Protein AF-A0A256YIB4-F1 (afdb_monomer)

Foldseek 3Di:
DLQFLLDPNHDWAAPVVVVCLVVFVVVLLVVLLVLLVVQDDDLLVQLSVLSVLLSVLLSLLLSLLLVLLQLLQQLPDDDRSGLQSLLQCLVVLCVPPLLVQLLVLSLQLLLLSLLCLLCFPQNVDSQPCVPRVGHSCPRDDPVRSVVSVVSSVSSSLVSLLSCCRNRVSQQPPDDSPDPSSVVVNVVSSVVSVVVSVCNRVVHHYDDSVVSSVCSCVRRVVSSVVSNVSSVVVSVD

Secondary structure (DSSP, 8-state):
-TTSTTSSS----TTHHHHHIIIIIIHHHHHHHHHHHTS--HHHHHHHHHHHHHHHHHHHHHHHHHHHHHHHHHTTSSSTT-HHHHHHHHHHHTTSTTTHHHHHHHHHHHHHHHHHHTT-TTS--SS-HHHHTTGGGTT--HHHHHHHHHHHHHHHHHHHHHHHHHTS-TTTTS-TTSHHHHHHHHHHHHHHHHHHHHHHHHSPPPPHHHHHHHHIIIIIHHHHHHHHHHHHHHH-

Mean predicted aligned error: 5.98 Å

pLDDT: mean 85.02, std 8.01, range [52.03, 93.38]

Nearest PDB structures (foldseek):
  6cfw-assembly1_M  TM=8.096E-01  e=1.188E-06  Pyrococcus furiosus COM1
  8e9i-assembly1_H  TM=8.022E-01  e=5.458E-06  Mycolicibacterium smegmatis MC2 155
  8q48-assembly1_H  TM=8.472E-01  e=1.485E-05  Bos taurus
  7z0s-assembly1_D  TM=7.650E-01  e=7.992E-06  Escherichia coli K-12
  8qby-assembly1_H  TM=7.580E-01  e=1.463E-04  Paracoccus denitrificans PD1222

Radius of gyration: 18.2 Å; Cα contacts (8 Å, |Δi|>4): 360; chains: 1; bounding box: 50×34×52 Å

Solvent-accessible surface area (backbone atoms only — not comparable to full-atom values): 11958 Å² total; per-residue (Å²): 110,51,59,43,69,82,39,92,65,62,68,82,44,67,46,43,45,59,56,49,42,54,69,52,64,51,44,50,62,51,50,53,48,52,58,30,62,75,47,79,46,80,44,20,54,54,14,42,55,48,40,49,61,48,50,69,50,38,53,59,20,40,52,34,17,62,44,24,53,30,56,56,43,37,77,81,42,83,55,44,42,22,53,54,67,25,14,76,48,36,56,62,43,67,72,38,80,84,49,33,62,30,50,51,31,14,49,51,10,39,53,51,32,48,36,47,72,58,42,35,38,36,44,40,60,35,43,31,46,94,82,35,67,37,4,40,54,62,74,51,50,72,74,57,40,53,52,50,53,50,50,51,52,49,47,42,54,49,53,52,48,47,45,31,27,48,67,64,7,34,26,64,96,39,59,63,88,39,72,71,6,49,51,48,32,52,50,49,43,51,49,54,51,48,53,52,50,50,48,34,75,72,41,68,72,48,55,71,72,58,40,54,51,48,45,43,62,49,14,32,51,34,3,52,51,11,33,53,50,31,52,53,61,72,75,106

Sequence (236 aa):
TLMFPLSPLRLVGDYDFLIFIYMVSVWIPVSLILMSLAMPGPYTSVGVSRFLLFVTLMEPAYFASLLTPMIIISSQYKPVYSIYVTSTNVWKYWLNPYTIPPLILALVASIVVLQAKAMFNPFNIPEAEQEIIAGFETEFSGPVLGIALLLHDIDVVITALSIVYILLGGPYPYPHTSIPGVIILIIKYLAVILVATIIRNTYGRFRIEQALYILLKYALIPSIIAVILALIYIAI

Structure (mmCIF, N/CA/C/O backbone):
data_AF-A0A256YIB4-F1
#
_entry.id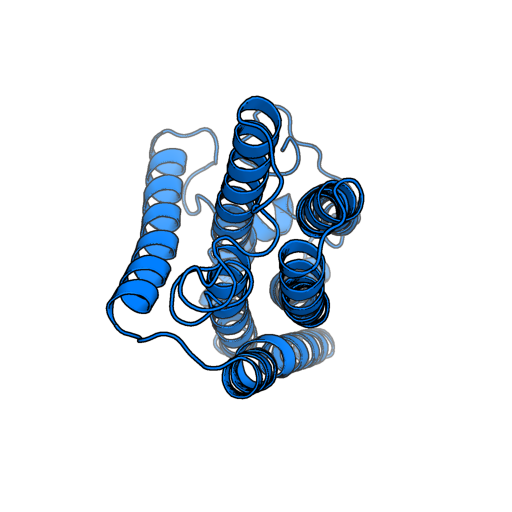   AF-A0A256YIB4-F1
#
loop_
_atom_site.group_PDB
_atom_site.id
_atom_site.type_symbol
_atom_site.label_atom_id
_atom_site.label_alt_id
_atom_site.label_comp_id
_atom_site.label_asym_id
_atom_site.label_entity_id
_atom_site.label_seq_id
_atom_site.pdbx_PDB_ins_code
_atom_site.Cartn_x
_atom_site.Cartn_y
_atom_site.Cartn_z
_atom_site.occupancy
_atom_site.B_iso_or_equiv
_atom_site.auth_seq_id
_atom_site.auth_comp_id
_atom_site.auth_asym_id
_atom_site.auth_atom_id
_atom_site.pdbx_PDB_model_num
ATOM 1 N N . THR A 1 1 ? -8.343 9.307 -9.014 1.00 52.03 1 THR A N 1
ATOM 2 C CA . THR A 1 1 ? -7.338 10.388 -9.128 1.00 52.03 1 THR A CA 1
ATOM 3 C C . THR A 1 1 ? -6.925 10.540 -10.582 1.00 52.03 1 THR A C 1
ATOM 5 O O . THR A 1 1 ? -6.632 9.539 -11.224 1.00 52.03 1 THR A O 1
ATOM 8 N N . LEU A 1 2 ? -6.900 11.769 -11.113 1.00 54.31 2 LEU A N 1
ATOM 9 C CA . LEU A 1 2 ? -6.450 12.099 -12.486 1.00 54.31 2 LEU A CA 1
ATOM 10 C C . LEU A 1 2 ? -5.005 11.641 -12.799 1.00 54.31 2 LEU A C 1
ATOM 12 O O . LEU A 1 2 ? -4.576 11.672 -13.950 1.00 54.31 2 LEU A O 1
ATOM 16 N N . MET A 1 3 ? -4.266 11.227 -11.765 1.00 58.84 3 MET A N 1
ATOM 17 C CA . MET A 1 3 ? -2.876 10.768 -11.818 1.00 58.84 3 MET A CA 1
ATOM 18 C C . MET A 1 3 ? -2.737 9.259 -12.058 1.00 58.84 3 MET A C 1
ATOM 20 O O . MET A 1 3 ? -1.673 8.806 -12.473 1.00 58.84 3 MET A O 1
ATOM 24 N N . PHE A 1 4 ? -3.793 8.464 -11.826 1.00 62.62 4 PHE A N 1
ATOM 25 C CA . PHE A 1 4 ? -3.784 7.072 -12.271 1.00 62.62 4 PHE A CA 1
ATOM 26 C C . PHE A 1 4 ? -4.150 6.994 -13.750 1.00 62.62 4 PHE A C 1
ATOM 28 O O . PHE A 1 4 ? -5.062 7.690 -14.209 1.00 62.62 4 PHE A O 1
ATOM 35 N N . PRO A 1 5 ? -3.522 6.081 -14.504 1.00 57.25 5 PRO A N 1
ATOM 36 C CA . PRO A 1 5 ? -3.692 6.007 -15.949 1.00 57.25 5 PRO A CA 1
ATOM 37 C C . PRO A 1 5 ? -5.048 5.400 -16.379 1.00 57.25 5 PRO A C 1
ATOM 39 O O . PRO A 1 5 ? -5.218 5.053 -17.547 1.00 57.25 5 PRO A O 1
ATOM 42 N N . LEU A 1 6 ? -6.015 5.273 -15.457 1.00 58.81 6 LEU A N 1
ATOM 43 C CA . LEU A 1 6 ? -7.420 4.948 -15.739 1.00 58.81 6 LEU A CA 1
ATOM 44 C C . LEU A 1 6 ? -8.174 6.136 -16.356 1.00 58.81 6 LEU A C 1
ATOM 46 O O . LEU A 1 6 ? -9.100 5.942 -17.138 1.00 58.81 6 LEU A O 1
ATOM 50 N N . SER A 1 7 ? -7.794 7.365 -15.992 1.00 62.50 7 SER A N 1
ATOM 51 C CA . SER A 1 7 ? -8.485 8.568 -16.458 1.00 62.50 7 SER A CA 1
ATOM 52 C C . SER A 1 7 ? -8.200 8.827 -17.948 1.00 62.50 7 SER A C 1
ATOM 54 O O . SER A 1 7 ? -7.051 8.677 -18.381 1.00 62.50 7 SER A O 1
ATOM 56 N N . PRO A 1 8 ? -9.201 9.238 -18.751 1.00 61.47 8 PRO A N 1
ATOM 57 C CA . PRO A 1 8 ? -8.978 9.717 -20.116 1.00 61.47 8 PRO A CA 1
ATOM 58 C C . PRO A 1 8 ? -8.225 11.059 -20.139 1.00 61.47 8 PRO A C 1
ATOM 60 O O . PRO A 1 8 ? -7.436 11.303 -21.047 1.00 61.47 8 PRO A O 1
ATOM 63 N N . LEU A 1 9 ? -8.411 11.897 -19.112 1.00 61.56 9 LEU A N 1
ATOM 64 C CA . LEU A 1 9 ? -7.642 13.120 -18.872 1.00 61.56 9 LEU A CA 1
ATOM 65 C C . LEU A 1 9 ? -6.515 12.786 -17.894 1.00 61.56 9 LEU A C 1
ATOM 67 O O . LEU A 1 9 ? -6.756 12.643 -16.693 1.00 61.56 9 LEU A O 1
ATOM 71 N N . ARG A 1 10 ? -5.309 12.578 -18.425 1.00 68.12 10 ARG A N 1
ATOM 72 C CA . ARG A 1 10 ? -4.133 12.150 -17.656 1.00 68.12 10 ARG A CA 1
ATOM 73 C C . ARG A 1 10 ? -3.233 13.343 -17.400 1.00 68.12 10 ARG A C 1
ATOM 75 O O . ARG A 1 10 ? -2.831 14.016 -18.345 1.00 68.12 10 ARG A O 1
ATOM 82 N N . LEU A 1 11 ? -2.902 13.573 -16.136 1.00 68.75 11 LEU A N 1
ATOM 83 C CA . LEU A 1 11 ? -1.833 14.495 -15.772 1.00 68.75 11 LEU A CA 1
ATOM 84 C C . LEU A 1 11 ? -0.516 13.720 -15.812 1.00 68.75 11 LEU A C 1
ATOM 86 O O . LEU A 1 11 ? -0.394 12.687 -15.156 1.00 68.75 11 LEU A O 1
ATOM 90 N N . VAL A 1 12 ? 0.411 14.189 -16.646 1.00 75.44 12 VAL A N 1
ATOM 91 C CA . VAL A 1 12 ? 1.755 13.629 -16.796 1.00 75.44 12 VAL A CA 1
ATOM 92 C C . VAL A 1 12 ? 2.740 14.786 -16.692 1.00 75.44 12 VAL A C 1
ATOM 94 O O . VAL A 1 12 ? 2.771 15.659 -17.558 1.00 75.44 12 VAL A O 1
ATOM 97 N N . GLY A 1 13 ? 3.516 14.791 -15.622 1.00 79.56 13 GLY A N 1
ATOM 98 C CA . GLY A 1 13 ? 4.526 15.780 -15.293 1.00 79.56 13 GLY A CA 1
ATOM 99 C C . GLY A 1 13 ? 5.729 15.141 -14.602 1.00 79.56 13 GLY A C 1
ATOM 100 O O . GLY A 1 13 ? 5.733 13.960 -14.235 1.00 79.56 13 GLY A O 1
ATOM 101 N N . ASP A 1 14 ? 6.790 15.929 -14.458 1.00 81.62 14 ASP A N 1
ATOM 102 C CA . ASP A 1 14 ? 7.929 15.544 -13.632 1.00 81.62 14 ASP A CA 1
ATOM 103 C C . ASP A 1 14 ? 7.511 15.560 -12.153 1.00 81.62 14 ASP A C 1
ATOM 105 O O . ASP A 1 14 ? 6.844 16.488 -11.694 1.00 81.62 14 ASP A O 1
ATOM 109 N N . TYR A 1 15 ? 7.921 14.538 -11.398 1.00 84.44 15 TYR A N 1
ATOM 110 C CA . TYR A 1 15 ? 7.647 14.389 -9.961 1.00 84.44 15 TYR A CA 1
ATOM 111 C C . TYR A 1 15 ? 6.163 14.261 -9.561 1.00 84.44 15 TYR A C 1
ATOM 113 O O . TYR A 1 15 ? 5.824 14.455 -8.390 1.00 84.44 15 TYR A O 1
ATOM 121 N N . ASP A 1 16 ? 5.285 13.833 -10.478 1.00 84.81 16 ASP A N 1
ATOM 122 C CA . ASP A 1 16 ? 3.867 13.530 -10.198 1.00 84.81 16 ASP A CA 1
ATOM 123 C C . ASP A 1 16 ? 3.668 12.620 -8.975 1.00 84.81 16 ASP A C 1
ATOM 125 O O . ASP A 1 16 ? 2.681 12.728 -8.245 1.00 84.81 16 ASP A O 1
ATOM 129 N N . PHE A 1 17 ? 4.617 11.710 -8.748 1.00 85.25 17 PHE A N 1
ATOM 130 C CA . PHE A 1 17 ? 4.611 10.792 -7.618 1.00 85.25 17 PHE A CA 1
ATOM 131 C C . PHE A 1 17 ? 4.526 11.490 -6.261 1.00 85.25 17 PHE A C 1
ATOM 133 O O . PHE A 1 17 ? 3.768 11.055 -5.395 1.00 85.25 17 PHE A O 1
ATOM 140 N N . LEU A 1 18 ? 5.271 12.583 -6.073 1.00 84.50 18 LEU A N 1
ATOM 141 C CA . LEU A 1 18 ? 5.287 13.298 -4.797 1.00 84.50 18 LEU A CA 1
ATOM 142 C C . LEU A 1 18 ? 3.904 13.871 -4.493 1.00 84.50 18 LEU A C 1
ATOM 144 O O . LEU A 1 18 ? 3.392 13.709 -3.387 1.00 84.50 18 LEU A O 1
ATOM 148 N N . ILE A 1 19 ? 3.268 14.470 -5.501 1.00 84.56 19 ILE A N 1
ATOM 149 C CA . ILE A 1 19 ? 1.911 15.009 -5.385 1.00 84.56 19 ILE A CA 1
ATOM 150 C C . ILE A 1 19 ? 0.931 13.889 -5.024 1.00 84.56 19 ILE A C 1
ATOM 152 O O . ILE A 1 19 ? 0.106 14.068 -4.129 1.00 84.56 19 ILE A O 1
ATOM 156 N N . PHE A 1 20 ? 1.045 12.724 -5.670 1.00 83.69 20 PHE A N 1
ATOM 157 C CA . PHE A 1 20 ? 0.210 11.564 -5.363 1.00 83.69 20 PHE A CA 1
ATOM 158 C C . PHE A 1 20 ? 0.336 11.134 -3.896 1.00 83.69 20 PHE A C 1
ATOM 160 O O . PHE A 1 20 ? -0.678 10.944 -3.231 1.00 83.69 20 PHE A O 1
ATOM 167 N N . ILE A 1 21 ? 1.549 11.032 -3.356 1.00 83.38 21 ILE A N 1
ATOM 168 C CA . ILE A 1 21 ? 1.753 10.620 -1.959 1.00 83.38 21 ILE A CA 1
ATOM 169 C C . ILE A 1 21 ? 1.170 11.629 -0.979 1.00 83.38 21 ILE A C 1
ATOM 171 O O . ILE A 1 21 ? 0.462 11.231 -0.055 1.00 83.38 21 ILE A O 1
ATOM 175 N N . TYR A 1 22 ? 1.433 12.922 -1.179 1.00 83.25 22 TYR A N 1
ATOM 176 C CA . TYR A 1 22 ? 0.925 13.955 -0.277 1.00 83.25 22 TYR A CA 1
ATOM 177 C C . TYR A 1 22 ? -0.602 14.018 -0.286 1.00 83.25 22 TYR A C 1
ATOM 179 O O . TYR A 1 22 ? -1.223 14.047 0.775 1.00 83.25 22 TYR A O 1
ATOM 187 N N . MET A 1 23 ? -1.205 14.010 -1.476 1.00 80.50 23 MET A N 1
ATOM 188 C CA . MET A 1 23 ? -2.653 14.170 -1.624 1.00 80.50 23 MET A CA 1
ATOM 189 C C . MET A 1 23 ? -3.436 12.924 -1.240 1.00 80.50 23 MET A C 1
ATOM 191 O O . MET A 1 23 ? -4.586 13.032 -0.829 1.00 80.50 23 MET A O 1
ATOM 195 N N . VAL A 1 24 ? -2.845 11.745 -1.418 1.00 75.62 24 VAL A N 1
ATOM 196 C CA . VAL A 1 24 ? -3.594 10.496 -1.320 1.00 75.62 24 VAL A CA 1
ATOM 197 C C . VAL A 1 24 ? -3.168 9.658 -0.129 1.00 75.62 24 VAL A C 1
ATOM 199 O O . VAL A 1 24 ? -4.028 9.187 0.599 1.00 75.62 24 VAL A O 1
ATOM 202 N N . SER A 1 25 ? -1.865 9.489 0.092 1.00 77.81 25 SER A N 1
ATOM 203 C CA . SER A 1 25 ? -1.372 8.592 1.142 1.00 77.81 25 SER A CA 1
ATOM 204 C C . SER A 1 25 ? -1.340 9.267 2.507 1.00 77.81 25 SER A C 1
ATOM 206 O O . SER A 1 25 ? -1.788 8.685 3.482 1.00 77.81 25 SER A O 1
ATOM 208 N N . VAL A 1 26 ? -0.844 10.507 2.582 1.00 85.06 26 VAL A N 1
ATOM 209 C CA . VAL A 1 26 ? -0.628 11.197 3.866 1.00 85.06 26 VAL A CA 1
ATOM 210 C C . VAL A 1 26 ? -1.888 11.913 4.351 1.00 85.06 26 VAL A C 1
ATOM 212 O O . VAL A 1 26 ? -2.190 11.891 5.543 1.00 85.06 26 VAL A O 1
ATOM 215 N N . TRP A 1 27 ? -2.642 12.540 3.445 1.00 86.69 27 TRP A N 1
ATOM 216 C CA . TRP A 1 27 ? -3.824 13.328 3.808 1.00 86.69 27 TRP A CA 1
ATOM 217 C C . TRP A 1 27 ? -4.894 12.506 4.538 1.00 86.69 27 TRP A C 1
ATOM 219 O O . TRP A 1 27 ? -5.417 12.958 5.556 1.00 86.69 27 TRP A O 1
ATOM 229 N N . ILE A 1 28 ? -5.205 11.299 4.055 1.00 88.56 28 ILE A N 1
ATOM 230 C CA . ILE A 1 28 ? -6.289 10.475 4.606 1.00 88.56 28 ILE A CA 1
ATOM 231 C C . ILE A 1 28 ? -6.030 10.068 6.070 1.00 88.56 28 ILE A C 1
ATOM 233 O O . ILE A 1 28 ? -6.841 10.448 6.920 1.00 88.56 28 ILE A O 1
ATOM 237 N N . PRO A 1 29 ? -4.924 9.387 6.431 1.00 88.38 29 PRO A N 1
ATOM 238 C CA . PRO A 1 29 ? -4.676 8.991 7.816 1.00 88.38 29 PRO A CA 1
ATOM 239 C C . PRO A 1 29 ? -4.549 10.201 8.745 1.00 88.38 29 PRO A C 1
ATOM 241 O O . PRO A 1 29 ? -5.067 10.170 9.859 1.00 88.38 29 PRO A O 1
ATOM 244 N N . VAL A 1 30 ? -3.934 11.299 8.288 1.00 90.00 30 VAL A N 1
ATOM 245 C CA . VAL A 1 30 ? -3.852 12.538 9.077 1.00 90.00 30 VAL A CA 1
ATOM 246 C C . VAL A 1 30 ? -5.244 13.117 9.330 1.00 90.00 30 VAL A C 1
ATOM 248 O O . VAL A 1 30 ? -5.540 13.511 10.456 1.00 90.00 30 VAL A O 1
ATOM 251 N N . SER A 1 31 ? -6.122 13.131 8.323 1.00 89.69 31 SER A N 1
ATOM 252 C CA . SER A 1 31 ? -7.496 13.615 8.482 1.00 89.69 31 SER A CA 1
ATOM 253 C C . SER A 1 31 ? -8.301 12.766 9.470 1.00 89.69 31 SER A C 1
ATOM 255 O O . SER A 1 31 ? -8.984 13.327 10.326 1.00 89.69 31 SER A O 1
ATOM 257 N N . LEU A 1 32 ? -8.150 11.436 9.431 1.00 89.25 32 LEU A N 1
ATOM 258 C CA . LEU A 1 32 ? -8.785 10.519 10.381 1.00 89.25 32 LEU A CA 1
ATOM 259 C C . LEU A 1 32 ? -8.285 10.765 11.809 1.00 89.25 32 LEU A C 1
ATOM 261 O O . LEU A 1 32 ? -9.092 10.846 12.733 1.00 89.25 32 LEU A O 1
ATOM 265 N N . ILE A 1 33 ? -6.976 10.973 11.994 1.00 90.12 33 ILE A N 1
ATOM 266 C CA . ILE A 1 33 ? -6.392 11.309 13.303 1.00 90.12 33 ILE A CA 1
ATOM 267 C C . ILE A 1 33 ? -6.955 12.629 13.829 1.00 90.12 33 ILE A C 1
ATOM 269 O O . ILE A 1 33 ? -7.374 12.696 14.981 1.00 90.12 33 ILE A O 1
ATOM 273 N N . LEU A 1 34 ? -6.989 13.678 13.003 1.00 90.38 34 LEU A N 1
ATOM 274 C CA . LEU A 1 34 ? -7.497 14.989 13.412 1.00 90.38 34 LEU A CA 1
ATOM 275 C C . LEU A 1 34 ? -8.986 14.940 13.763 1.00 90.38 34 LEU A C 1
ATOM 277 O O . LEU A 1 34 ? -9.397 15.534 14.757 1.00 90.38 34 LEU A O 1
ATOM 281 N N . MET A 1 35 ? -9.780 14.203 12.985 1.00 89.12 35 MET A N 1
ATOM 282 C CA . MET A 1 35 ? -11.201 13.998 13.257 1.00 89.12 35 MET A CA 1
ATOM 283 C C . MET A 1 35 ? -11.421 13.253 14.577 1.00 89.12 35 MET A C 1
ATOM 285 O O . MET A 1 35 ? -12.276 13.644 15.366 1.00 89.12 35 MET A O 1
ATOM 289 N N . SER A 1 36 ? -10.596 12.242 14.849 1.00 88.19 36 SER A N 1
ATOM 290 C CA . SER A 1 36 ? -10.631 11.478 16.100 1.00 88.19 36 SER A CA 1
ATOM 291 C C . SER A 1 36 ? -10.202 12.321 17.304 1.00 88.19 36 SER A C 1
ATOM 293 O O . SER A 1 36 ? -10.790 12.226 18.370 1.00 88.19 36 SER A O 1
ATOM 295 N N . LEU A 1 37 ? -9.201 13.194 17.151 1.00 88.75 37 LEU A N 1
ATOM 296 C CA . LEU A 1 37 ? -8.749 14.090 18.224 1.00 88.75 37 LEU A CA 1
ATOM 297 C C . LEU A 1 37 ? -9.739 15.224 18.523 1.00 88.75 37 LEU A C 1
ATOM 299 O O . LEU A 1 37 ? -9.746 15.745 19.637 1.00 88.75 37 LEU A O 1
ATOM 303 N N . ALA A 1 38 ? -10.564 15.615 17.548 1.00 89.75 38 ALA A N 1
ATOM 304 C CA . ALA A 1 38 ? -11.599 16.631 17.734 1.00 89.75 38 ALA A CA 1
ATOM 305 C C . ALA A 1 38 ? -12.745 16.161 18.649 1.00 89.75 38 ALA A C 1
ATOM 307 O O . ALA A 1 38 ? -13.466 17.000 19.191 1.00 89.75 38 ALA A O 1
ATOM 308 N N . MET A 1 39 ? -12.898 14.846 18.835 1.00 85.88 39 MET A N 1
ATOM 309 C CA . MET A 1 39 ? -13.861 14.223 19.747 1.00 85.88 39 MET A CA 1
ATOM 310 C C . MET A 1 39 ? -13.084 13.468 20.838 1.00 85.88 39 MET A C 1
ATOM 312 O O . MET A 1 39 ? -12.730 12.303 20.655 1.00 85.88 39 MET A O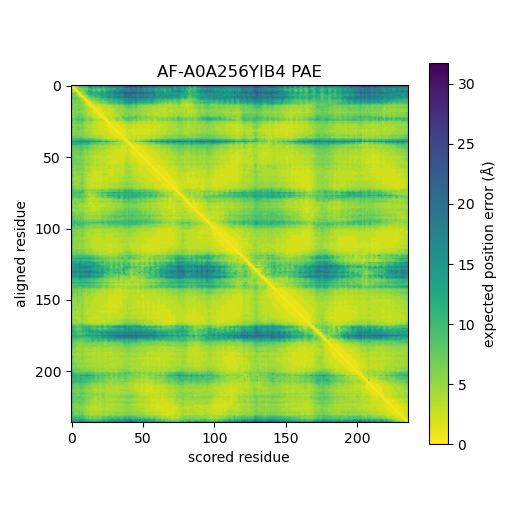 1
ATOM 316 N N . PRO A 1 40 ? -12.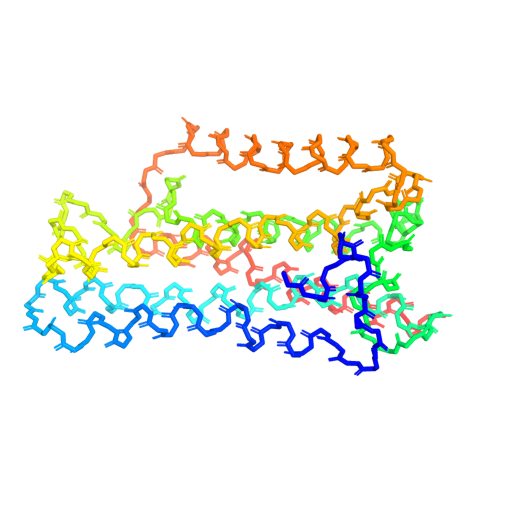678 14.168 21.915 1.00 77.12 40 PRO A N 1
ATOM 317 C CA . PRO A 1 40 ? -11.748 13.614 22.879 1.00 77.12 40 PRO A CA 1
ATOM 318 C C . PRO A 1 40 ? -12.445 12.802 23.972 1.00 77.12 40 PRO A C 1
ATOM 320 O O . PRO A 1 40 ? -13.223 13.325 24.773 1.00 77.12 40 PRO A O 1
ATOM 323 N N . GLY A 1 41 ? -11.968 11.574 24.142 1.00 86.62 41 GLY A N 1
ATOM 324 C CA . GLY A 1 41 ? -12.233 10.762 25.319 1.00 86.62 41 GLY A CA 1
ATOM 325 C C . GLY A 1 41 ? -11.194 9.662 25.526 1.00 86.62 41 GLY A C 1
ATOM 326 O O . GLY A 1 41 ? -10.226 9.521 24.763 1.00 86.62 41 GLY A O 1
ATOM 327 N N . PRO A 1 42 ? -11.318 8.911 26.631 1.00 85.69 42 PRO A N 1
ATOM 328 C CA . PRO A 1 42 ? -10.247 8.043 27.109 1.00 85.69 42 PRO A CA 1
ATOM 329 C C . PRO A 1 42 ? -9.966 6.870 26.162 1.00 85.69 42 PRO A C 1
ATOM 331 O O . PRO A 1 42 ? -8.810 6.504 25.979 1.00 85.69 42 PRO A O 1
ATOM 334 N N . TYR A 1 43 ? -10.993 6.313 25.517 1.00 85.44 43 TYR A N 1
ATOM 335 C CA . TYR A 1 43 ? -10.830 5.206 24.568 1.00 85.44 43 TYR A CA 1
ATOM 336 C C . TYR A 1 43 ? -10.324 5.698 23.207 1.00 85.44 43 TYR A C 1
ATOM 338 O O . TYR A 1 43 ? -9.351 5.148 22.684 1.00 85.44 43 TYR A O 1
ATOM 346 N N . THR A 1 44 ? -10.888 6.805 22.713 1.00 87.19 44 THR A N 1
ATOM 347 C CA . THR A 1 44 ? -10.489 7.457 21.460 1.00 87.19 44 THR A CA 1
ATOM 348 C C . THR A 1 44 ? -9.016 7.849 21.473 1.00 87.19 44 THR A C 1
ATOM 350 O O . THR A 1 44 ? -8.272 7.524 20.552 1.00 87.19 44 THR A O 1
ATOM 353 N N . SER A 1 45 ? -8.541 8.476 22.554 1.00 86.06 45 SER A N 1
ATOM 354 C CA . SER A 1 45 ? -7.135 8.889 22.677 1.00 86.06 45 SER A CA 1
ATOM 355 C C . SER A 1 45 ? -6.154 7.708 22.656 1.00 86.06 45 SER A C 1
ATOM 357 O O . SER A 1 45 ? -5.101 7.791 22.015 1.00 86.06 45 SER A O 1
ATOM 359 N N . VAL A 1 46 ? -6.507 6.576 23.276 1.00 88.62 46 VAL A N 1
ATOM 360 C CA . VAL A 1 46 ? -5.699 5.348 23.212 1.00 88.62 46 VAL A CA 1
ATOM 361 C C . VAL A 1 46 ? -5.722 4.756 21.800 1.00 88.62 46 VAL A C 1
ATOM 363 O O . VAL A 1 46 ? -4.659 4.399 21.286 1.00 88.62 46 VAL A O 1
ATOM 366 N N . GLY A 1 47 ? -6.882 4.702 21.141 1.00 87.62 47 GLY A N 1
ATOM 367 C CA . GLY A 1 47 ? -7.003 4.257 19.747 1.00 87.62 47 GLY A CA 1
ATOM 368 C C . GLY A 1 47 ? -6.154 5.097 18.788 1.00 87.62 47 GLY A C 1
ATOM 369 O O . GLY A 1 47 ? -5.353 4.553 18.027 1.00 87.62 47 GLY A O 1
ATOM 370 N N . VAL A 1 48 ? -6.223 6.425 18.908 1.00 90.00 48 VAL A N 1
ATOM 371 C CA . VAL A 1 48 ? -5.419 7.368 18.116 1.00 90.00 48 VAL A CA 1
ATOM 372 C C . VAL A 1 48 ? -3.924 7.187 18.368 1.00 90.00 48 VAL A C 1
ATOM 374 O O . VAL A 1 48 ? -3.144 7.189 17.418 1.00 90.00 48 VAL A O 1
ATOM 377 N N . SER A 1 49 ? -3.503 6.978 19.622 1.00 89.62 49 SER A N 1
ATOM 378 C CA . SER A 1 49 ? -2.088 6.734 19.937 1.00 89.62 49 SER A CA 1
ATOM 379 C C . SER A 1 49 ? -1.550 5.484 19.232 1.00 89.62 49 SER A C 1
ATOM 381 O O . SER A 1 49 ? -0.449 5.502 18.681 1.00 89.62 49 SER A O 1
ATOM 383 N N . ARG A 1 50 ? -2.357 4.414 19.170 1.00 88.75 50 ARG A N 1
ATOM 384 C CA . ARG A 1 50 ? -2.020 3.181 18.452 1.00 88.75 50 ARG A CA 1
ATOM 385 C C . ARG A 1 50 ? -1.996 3.426 16.950 1.00 88.75 50 ARG A C 1
ATOM 387 O O . ARG A 1 50 ? -1.033 3.033 16.302 1.00 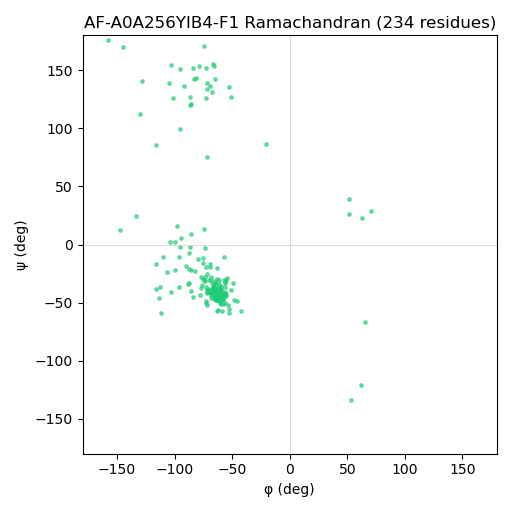88.75 50 ARG A O 1
ATOM 394 N N . PHE A 1 51 ? -3.003 4.105 16.402 1.00 89.06 51 PHE A N 1
ATOM 395 C CA . PHE A 1 51 ? -3.055 4.414 14.975 1.00 89.06 51 PHE A CA 1
ATOM 396 C C . PHE A 1 51 ? -1.848 5.248 14.520 1.00 89.06 51 PHE A C 1
ATOM 398 O O . PHE A 1 51 ? -1.213 4.912 13.525 1.00 89.06 51 PHE A O 1
ATOM 405 N N . LEU A 1 52 ? -1.449 6.262 15.295 1.00 90.25 52 LEU A N 1
ATOM 406 C CA . LEU A 1 52 ? -0.257 7.074 15.030 1.00 90.25 52 LEU A CA 1
ATOM 407 C C . LEU A 1 52 ? 1.025 6.234 14.955 1.00 90.25 52 LEU A C 1
ATOM 409 O O . LEU A 1 52 ? 1.848 6.433 14.058 1.00 90.25 52 LEU A O 1
ATOM 413 N N . LEU A 1 53 ? 1.193 5.262 15.854 1.00 90.25 53 LEU A N 1
ATOM 414 C CA . LEU A 1 53 ? 2.331 4.338 15.806 1.00 90.25 53 LEU A CA 1
ATOM 415 C C . LEU A 1 53 ? 2.362 3.509 14.511 1.00 90.25 53 LEU A C 1
ATOM 417 O O . LEU A 1 53 ? 3.440 3.233 13.991 1.00 90.25 53 LEU A O 1
ATOM 421 N N . PHE A 1 54 ? 1.202 3.148 13.957 1.00 88.94 54 PHE A N 1
ATOM 422 C CA . PHE A 1 54 ? 1.135 2.476 12.658 1.00 88.94 54 PHE A CA 1
ATOM 423 C C . PHE A 1 54 ? 1.443 3.429 11.507 1.00 88.94 54 PHE A C 1
ATOM 425 O O . PHE A 1 54 ? 2.319 3.124 10.699 1.00 88.94 54 PHE A O 1
ATOM 432 N N . VAL A 1 55 ? 0.793 4.597 11.465 1.00 90.12 55 VAL A N 1
ATOM 433 C CA . VAL A 1 55 ? 0.970 5.608 10.406 1.00 90.12 55 VAL A CA 1
ATOM 434 C C . VAL A 1 55 ? 2.442 6.007 10.261 1.00 90.12 55 VAL A C 1
ATOM 436 O O . VAL A 1 55 ? 2.971 6.034 9.150 1.00 90.12 55 VAL A O 1
ATOM 439 N N . THR A 1 56 ? 3.133 6.239 11.379 1.00 89.38 56 THR A N 1
ATOM 440 C CA . THR A 1 56 ? 4.552 6.639 11.386 1.00 89.38 56 THR A CA 1
ATOM 441 C C . THR A 1 56 ? 5.492 5.614 10.753 1.00 89.38 56 THR A C 1
ATOM 443 O O . THR A 1 56 ? 6.507 6.006 10.184 1.00 89.38 56 THR A O 1
ATOM 446 N N . LEU A 1 57 ? 5.177 4.319 10.819 1.00 90.38 57 LEU A N 1
ATOM 447 C CA . LEU A 1 57 ? 6.006 3.267 10.230 1.00 90.38 57 LEU A CA 1
ATOM 448 C C . LEU A 1 57 ? 5.530 2.856 8.832 1.00 90.38 57 LEU A C 1
ATOM 450 O O . LEU A 1 57 ? 6.349 2.561 7.960 1.00 90.38 57 LEU A O 1
ATOM 454 N N . MET A 1 58 ? 4.216 2.829 8.607 1.00 89.94 58 MET A N 1
ATOM 455 C CA . MET A 1 58 ? 3.637 2.323 7.366 1.00 89.94 58 MET A CA 1
ATOM 456 C C . MET A 1 58 ? 3.753 3.325 6.212 1.00 89.94 58 MET A C 1
ATOM 458 O O . MET A 1 58 ? 4.035 2.901 5.095 1.00 89.94 58 MET A O 1
ATOM 462 N N . GLU A 1 59 ? 3.602 4.633 6.457 1.00 89.88 59 GLU A N 1
ATOM 463 C CA . GLU A 1 59 ? 3.680 5.650 5.395 1.00 89.88 59 GLU A CA 1
ATOM 464 C C . GLU A 1 59 ? 5.090 5.749 4.784 1.00 89.88 59 GLU A C 1
ATOM 466 O O . GLU A 1 59 ? 5.210 5.689 3.556 1.00 89.88 59 GLU A O 1
ATOM 471 N N . PRO A 1 60 ? 6.188 5.803 5.572 1.00 90.62 60 PRO A N 1
ATOM 472 C CA . PRO A 1 60 ? 7.534 5.791 4.999 1.00 90.62 60 PRO A CA 1
ATOM 473 C C . PRO A 1 60 ? 7.862 4.479 4.280 1.00 90.62 60 PRO A C 1
ATOM 475 O O . PRO A 1 60 ? 8.498 4.502 3.225 1.00 90.62 60 PRO A O 1
ATOM 478 N N . ALA A 1 61 ? 7.417 3.337 4.817 1.00 92.62 61 ALA A N 1
ATOM 479 C CA . ALA A 1 61 ? 7.630 2.036 4.183 1.00 92.62 61 ALA A CA 1
ATOM 480 C C . ALA A 1 61 ? 6.899 1.939 2.834 1.00 92.62 61 ALA A C 1
ATOM 482 O O . ALA A 1 61 ? 7.460 1.473 1.840 1.00 92.62 61 ALA A O 1
ATOM 483 N N . TYR A 1 62 ? 5.662 2.436 2.780 1.00 91.56 62 TYR A N 1
ATOM 484 C CA . TYR A 1 62 ? 4.880 2.528 1.555 1.00 91.56 62 TYR A CA 1
ATOM 485 C C . TYR A 1 62 ? 5.569 3.411 0.515 1.00 91.56 62 TYR A C 1
ATOM 487 O O . TYR A 1 62 ? 5.793 2.974 -0.616 1.00 91.56 62 TYR A O 1
ATOM 495 N N . PHE A 1 63 ? 5.978 4.615 0.923 1.00 91.62 63 PHE A N 1
ATOM 496 C CA . PHE A 1 63 ? 6.704 5.560 0.082 1.00 91.62 63 PHE A CA 1
ATOM 497 C C . PHE A 1 63 ? 7.957 4.922 -0.528 1.00 91.62 63 PHE A C 1
ATOM 499 O O . PHE A 1 63 ? 8.112 4.918 -1.748 1.00 91.62 63 PHE A O 1
ATOM 506 N N . ALA A 1 64 ? 8.813 4.317 0.299 1.00 91.81 64 ALA A N 1
ATOM 507 C CA . ALA A 1 64 ? 10.039 3.666 -0.155 1.00 91.81 64 ALA A CA 1
ATOM 508 C C . ALA A 1 64 ? 9.761 2.502 -1.128 1.00 91.81 64 ALA A C 1
ATOM 510 O O . ALA A 1 64 ? 10.437 2.359 -2.151 1.00 91.81 64 ALA A O 1
ATOM 511 N N . SER A 1 65 ? 8.726 1.698 -0.855 1.00 92.75 65 SER A N 1
ATOM 512 C CA . SER A 1 65 ? 8.356 0.567 -1.715 1.00 92.75 65 SER A CA 1
ATOM 513 C C . SER A 1 65 ? 7.916 1.009 -3.115 1.00 92.75 65 SER A C 1
ATOM 515 O O . SER A 1 65 ? 8.380 0.453 -4.109 1.00 92.75 65 SER A O 1
ATOM 517 N N . LEU A 1 66 ? 7.094 2.057 -3.219 1.00 91.44 66 LEU A N 1
ATOM 518 C CA . LEU A 1 66 ? 6.647 2.585 -4.509 1.00 91.44 66 LEU A CA 1
ATOM 519 C C . LEU A 1 66 ? 7.750 3.351 -5.243 1.00 91.44 66 LEU A C 1
ATOM 521 O O . LEU A 1 66 ? 7.766 3.379 -6.470 1.00 91.44 66 LEU A O 1
ATOM 525 N N . LEU A 1 67 ? 8.697 3.934 -4.511 1.00 91.62 67 LEU A N 1
ATOM 526 C CA . LEU A 1 67 ? 9.808 4.687 -5.081 1.00 91.62 67 LEU A CA 1
ATOM 527 C C . LEU A 1 67 ? 10.813 3.775 -5.812 1.00 91.62 67 LEU A C 1
ATOM 529 O O . LEU A 1 67 ? 11.398 4.182 -6.815 1.00 91.62 67 LEU A O 1
ATOM 533 N N . THR A 1 68 ? 10.964 2.522 -5.375 1.00 91.44 68 THR A N 1
ATOM 534 C CA . THR A 1 68 ? 11.885 1.532 -5.969 1.00 91.44 68 THR A CA 1
ATOM 535 C C . THR A 1 68 ? 11.701 1.345 -7.489 1.00 91.44 68 THR A C 1
ATOM 537 O O . THR A 1 68 ? 12.656 1.586 -8.231 1.00 91.44 68 THR A O 1
ATOM 540 N N . PRO A 1 69 ? 10.518 0.956 -8.012 1.00 89.88 69 PRO A N 1
ATOM 541 C CA . PRO A 1 69 ? 10.318 0.827 -9.461 1.00 89.88 69 PRO A CA 1
ATOM 542 C C . PRO A 1 69 ? 10.471 2.159 -10.209 1.00 89.88 69 PRO A C 1
ATOM 544 O O . PRO A 1 69 ? 10.886 2.171 -11.368 1.00 89.88 69 PRO A O 1
ATOM 547 N N . MET A 1 70 ? 10.166 3.283 -9.556 1.00 89.25 70 MET A N 1
ATOM 548 C CA . MET A 1 70 ? 10.247 4.608 -10.173 1.00 89.25 70 MET A CA 1
ATOM 549 C C . MET A 1 70 ? 11.686 5.054 -10.386 1.00 89.25 70 MET A C 1
ATOM 551 O O . MET A 1 70 ? 11.993 5.585 -11.450 1.00 89.25 70 MET A O 1
ATOM 555 N N . ILE A 1 71 ? 12.568 4.789 -9.417 1.00 91.00 71 ILE A N 1
ATOM 556 C CA . ILE A 1 71 ? 14.014 4.990 -9.553 1.00 91.00 71 ILE A CA 1
ATOM 557 C C . ILE A 1 71 ? 14.510 4.274 -10.813 1.00 91.00 71 ILE A C 1
ATOM 559 O O . ILE A 1 71 ? 15.054 4.919 -11.709 1.00 91.00 71 ILE A O 1
ATOM 563 N N . ILE A 1 72 ? 14.246 2.966 -10.921 1.00 89.50 72 ILE A N 1
ATOM 564 C CA . ILE A 1 72 ? 14.750 2.117 -12.014 1.00 89.50 72 ILE A CA 1
ATOM 565 C C . ILE A 1 72 ? 14.329 2.671 -13.383 1.00 89.50 72 ILE A C 1
ATOM 567 O O . ILE A 1 72 ? 15.133 2.747 -14.311 1.00 89.50 72 ILE A O 1
ATOM 571 N N . ILE A 1 73 ? 13.071 3.094 -13.505 1.00 89.31 73 ILE A N 1
ATOM 572 C CA . ILE A 1 73 ? 12.500 3.573 -14.770 1.00 89.31 73 ILE A CA 1
ATOM 573 C C . ILE A 1 73 ? 12.963 4.983 -15.107 1.00 89.31 73 ILE A C 1
ATOM 575 O O . ILE A 1 73 ? 13.197 5.285 -16.279 1.00 89.31 73 ILE A O 1
ATOM 579 N N . SER A 1 74 ? 13.142 5.827 -14.093 1.00 86.56 74 SER A N 1
ATOM 580 C CA . SER A 1 74 ? 13.571 7.212 -14.268 1.00 86.56 74 SER A CA 1
ATOM 581 C C . SER A 1 74 ? 14.965 7.342 -14.886 1.00 86.56 74 SER A C 1
ATOM 583 O O . SER A 1 74 ? 15.280 8.403 -15.419 1.00 86.56 74 SER A O 1
ATOM 585 N N . SER A 1 75 ? 15.795 6.296 -14.829 1.00 84.12 75 SER A N 1
ATOM 586 C CA . SER A 1 75 ? 17.095 6.276 -15.511 1.00 84.12 75 SER A CA 1
ATOM 587 C C . SER A 1 75 ? 16.948 6.281 -17.041 1.00 84.12 75 SER A C 1
ATOM 589 O O . SER A 1 75 ? 17.709 6.942 -17.744 1.00 84.12 75 SER A O 1
ATOM 591 N N . GLN A 1 76 ? 15.937 5.585 -17.573 1.00 82.81 76 GLN A N 1
ATOM 592 C CA . GLN A 1 76 ? 15.798 5.358 -19.017 1.00 82.81 76 GLN A CA 1
ATOM 593 C C . GLN A 1 76 ? 14.688 6.180 -19.677 1.00 82.81 76 GLN A C 1
ATOM 595 O O . GLN A 1 76 ? 14.745 6.427 -20.882 1.00 82.81 76 GLN A O 1
ATOM 600 N N . TYR A 1 77 ? 13.678 6.608 -18.917 1.00 84.38 77 TYR A N 1
ATOM 601 C CA . TYR A 1 77 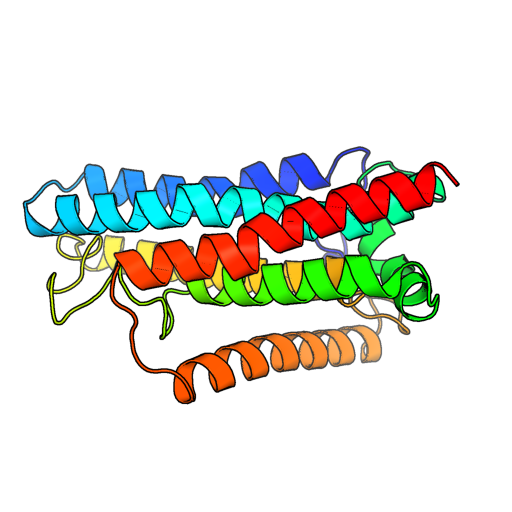? 12.498 7.277 -19.457 1.00 84.38 77 TYR A CA 1
ATOM 602 C C . TYR A 1 77 ? 12.217 8.595 -18.729 1.00 84.38 77 TYR A C 1
ATOM 604 O O . TYR A 1 77 ? 12.323 8.685 -17.509 1.00 84.38 77 TYR A O 1
ATOM 612 N N . LYS A 1 78 ? 11.807 9.610 -19.496 1.00 81.62 78 LYS A N 1
ATOM 613 C CA . LYS A 1 78 ? 11.251 10.877 -18.997 1.00 81.62 78 LYS A CA 1
ATOM 614 C C . LYS A 1 78 ? 9.725 10.873 -19.182 1.00 81.62 78 LYS A C 1
ATOM 616 O O . LYS A 1 78 ? 9.262 10.218 -20.121 1.00 81.62 78 LYS A O 1
ATOM 621 N N . PRO A 1 79 ? 8.938 11.626 -18.394 1.00 81.56 79 PRO A N 1
ATOM 622 C CA . PRO A 1 79 ? 9.300 12.452 -17.230 1.00 81.56 79 PRO A CA 1
ATOM 623 C C . PRO A 1 79 ? 9.814 11.678 -16.007 1.00 81.56 79 PRO A C 1
ATOM 625 O O . PRO A 1 79 ? 9.482 10.510 -15.798 1.00 81.56 79 PRO A O 1
ATOM 628 N N . VAL A 1 80 ? 10.635 12.359 -15.206 1.00 84.50 80 VAL A N 1
ATOM 629 C CA . VAL A 1 80 ? 11.327 11.810 -14.028 1.00 84.50 80 VAL A CA 1
ATOM 630 C C . VAL A 1 80 ? 10.306 11.572 -12.911 1.00 84.50 80 VAL A C 1
ATOM 632 O O . VAL A 1 80 ? 9.470 12.430 -12.634 1.00 84.50 80 VAL A O 1
ATOM 635 N N . TYR A 1 81 ? 10.352 10.402 -12.264 1.00 82.88 81 TYR A N 1
ATOM 636 C CA . TYR A 1 81 ? 9.426 10.010 -11.186 1.00 82.88 81 TYR A CA 1
ATOM 637 C C . TYR A 1 81 ? 7.929 10.159 -11.529 1.00 82.88 81 TYR A C 1
ATOM 639 O O . TYR A 1 81 ? 7.118 10.543 -10.683 1.00 82.88 81 TYR A O 1
ATOM 647 N N . SER A 1 82 ? 7.533 9.830 -12.762 1.00 85.56 82 SER A N 1
ATOM 648 C CA . SER A 1 82 ? 6.117 9.822 -13.151 1.00 85.56 82 SER A CA 1
ATOM 649 C C . SER A 1 82 ? 5.464 8.449 -12.964 1.00 85.56 82 SER A C 1
ATOM 651 O O . SER A 1 82 ? 6.008 7.408 -13.353 1.00 85.56 82 SER A O 1
ATOM 653 N N . ILE A 1 83 ? 4.247 8.447 -12.409 1.00 85.00 83 ILE A N 1
ATOM 654 C CA . ILE A 1 83 ? 3.426 7.241 -12.193 1.00 85.00 83 ILE A CA 1
ATOM 655 C C . ILE A 1 83 ? 3.027 6.611 -13.529 1.00 85.00 83 ILE A C 1
ATOM 657 O O . ILE A 1 83 ? 3.027 5.387 -13.664 1.00 85.00 83 ILE A O 1
ATOM 661 N N . TYR A 1 84 ? 2.720 7.439 -14.531 1.00 84.19 84 TYR A N 1
ATOM 662 C CA . TYR A 1 84 ? 2.270 6.970 -15.838 1.00 84.19 84 TYR A CA 1
ATOM 663 C C . TYR A 1 84 ? 3.344 6.122 -16.525 1.00 84.19 84 TYR A C 1
ATOM 665 O O . TYR A 1 84 ? 3.115 4.950 -16.827 1.00 84.19 84 TYR A O 1
ATOM 673 N N . VAL A 1 85 ? 4.534 6.705 -16.696 1.00 84.38 85 VAL A N 1
ATOM 674 C CA . VAL A 1 85 ? 5.684 6.073 -17.363 1.00 84.38 85 VAL A CA 1
ATOM 675 C C . VAL A 1 85 ? 6.110 4.802 -16.639 1.00 84.38 85 VAL A C 1
ATOM 677 O O . VAL A 1 85 ? 6.445 3.800 -17.280 1.00 84.38 85 VAL A O 1
ATOM 680 N N . THR A 1 86 ? 6.049 4.841 -15.307 1.00 87.12 86 THR A N 1
ATOM 681 C CA . THR A 1 86 ? 6.280 3.682 -14.450 1.00 87.12 86 THR A CA 1
ATOM 682 C C . THR A 1 86 ? 5.283 2.581 -14.803 1.00 87.12 86 THR A C 1
ATOM 684 O O . THR A 1 86 ? 5.677 1.519 -15.282 1.00 87.12 86 THR A O 1
ATOM 687 N N . SER A 1 87 ? 3.981 2.857 -14.729 1.00 85.12 87 SER A N 1
ATOM 688 C CA . SER A 1 87 ? 2.952 1.837 -14.949 1.00 85.12 87 SER A CA 1
ATOM 689 C C . SER A 1 87 ? 3.029 1.118 -16.298 1.00 85.12 87 SER A C 1
ATOM 691 O O . SER A 1 87 ? 2.744 -0.075 -16.372 1.00 85.12 87 SER A O 1
ATOM 693 N N . THR A 1 88 ? 3.469 1.799 -17.358 1.00 83.62 88 THR A N 1
ATOM 694 C CA . THR A 1 88 ? 3.561 1.211 -18.699 1.00 83.62 88 THR A CA 1
ATOM 695 C C . THR A 1 88 ? 4.826 0.387 -18.929 1.00 83.62 88 THR A C 1
ATOM 697 O O . THR A 1 88 ? 4.846 -0.448 -19.832 1.00 83.62 88 THR A O 1
ATOM 700 N N . ASN A 1 89 ? 5.896 0.622 -18.160 1.00 85.75 89 ASN A N 1
ATOM 701 C CA . ASN A 1 89 ? 7.219 0.040 -18.418 1.00 85.75 89 ASN A CA 1
ATOM 702 C C . ASN A 1 89 ? 7.722 -0.911 -17.324 1.00 85.75 89 ASN A C 1
ATOM 704 O O . ASN A 1 89 ? 8.611 -1.708 -17.617 1.00 85.75 89 ASN A O 1
ATOM 708 N N . VAL A 1 90 ? 7.146 -0.892 -16.113 1.00 86.81 90 VAL A N 1
ATOM 709 C CA . VAL A 1 90 ? 7.552 -1.768 -14.989 1.00 86.81 90 VAL A CA 1
ATOM 710 C C . VAL A 1 90 ? 7.607 -3.240 -15.386 1.00 86.81 90 VAL A C 1
ATOM 712 O O . VAL A 1 90 ? 8.531 -3.947 -14.996 1.00 86.81 90 VAL A O 1
ATOM 715 N N . TRP A 1 91 ? 6.660 -3.705 -16.204 1.00 84.06 91 TRP A N 1
ATOM 716 C CA . TRP A 1 91 ? 6.591 -5.104 -16.635 1.00 84.06 91 TRP A CA 1
ATOM 717 C C . TRP A 1 91 ? 7.886 -5.603 -17.308 1.00 84.06 91 TRP A C 1
ATOM 719 O O . TRP A 1 91 ? 8.226 -6.771 -17.161 1.00 84.06 91 TRP A O 1
ATOM 729 N N . LYS A 1 92 ? 8.644 -4.734 -17.998 1.00 85.00 92 LYS A N 1
ATOM 730 C CA . LYS A 1 92 ? 9.920 -5.106 -18.638 1.00 85.00 92 LYS A CA 1
ATOM 731 C C . LYS A 1 92 ? 10.974 -5.489 -17.600 1.00 85.00 92 LYS A C 1
ATOM 733 O O . LYS A 1 92 ? 11.747 -6.416 -17.810 1.00 85.00 92 LYS A O 1
ATOM 738 N N . TYR A 1 93 ? 10.977 -4.806 -16.459 1.00 85.12 93 TYR A N 1
ATOM 739 C CA . TYR A 1 93 ? 11.941 -5.030 -15.380 1.00 85.12 93 TYR A CA 1
ATOM 740 C C . TYR A 1 93 ? 11.595 -6.245 -14.511 1.00 85.12 93 TYR A C 1
ATOM 742 O O . TYR A 1 93 ? 12.456 -6.732 -13.782 1.00 85.12 93 TYR A O 1
ATOM 750 N N . TRP A 1 94 ? 10.387 -6.800 -14.642 1.00 84.81 94 TRP A N 1
ATOM 751 C CA . TRP A 1 94 ? 10.069 -8.127 -14.107 1.00 84.81 94 TRP A CA 1
ATOM 752 C C . TRP A 1 94 ? 10.715 -9.269 -14.898 1.00 84.81 94 TRP A C 1
ATOM 754 O O . TRP A 1 94 ? 10.829 -10.370 -14.372 1.00 84.81 94 TRP A O 1
ATOM 764 N N . LEU A 1 95 ? 11.137 -9.032 -16.146 1.00 84.75 95 LEU A N 1
ATOM 765 C CA . LEU A 1 95 ? 11.798 -10.046 -16.978 1.00 84.75 95 LEU A CA 1
ATOM 766 C C . LEU A 1 95 ? 13.316 -10.089 -16.756 1.00 84.75 95 LEU A C 1
ATOM 768 O O . LEU A 1 95 ? 13.954 -11.099 -17.044 1.00 84.75 95 LEU A O 1
ATOM 772 N N . ASN A 1 96 ? 13.897 -9.006 -16.238 1.00 85.94 96 ASN A N 1
ATOM 773 C CA . ASN A 1 96 ? 15.336 -8.869 -16.047 1.00 85.94 96 ASN A CA 1
ATOM 774 C C . ASN A 1 96 ? 15.774 -9.460 -14.690 1.00 85.94 96 ASN A C 1
ATOM 776 O O . ASN A 1 96 ? 15.378 -8.930 -13.650 1.00 85.94 96 ASN A O 1
ATOM 780 N N . PRO A 1 97 ? 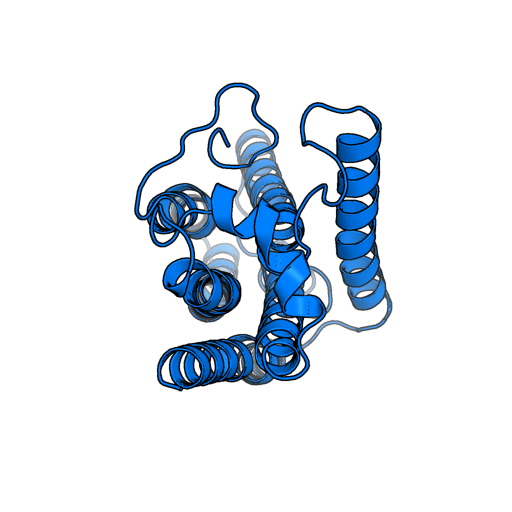16.661 -10.477 -14.656 1.00 83.31 97 PRO A N 1
ATOM 781 C CA . PRO A 1 97 ? 17.074 -11.141 -13.413 1.00 83.31 97 PRO A CA 1
ATOM 782 C C . PRO A 1 97 ? 17.653 -10.211 -12.341 1.00 83.31 97 PRO A C 1
ATOM 784 O O . PRO A 1 97 ? 17.464 -10.454 -11.154 1.00 83.31 97 PRO A O 1
ATOM 787 N N . TYR A 1 98 ? 18.326 -9.130 -12.743 1.00 83.88 98 TYR A N 1
ATOM 788 C CA . TYR A 1 98 ? 18.964 -8.185 -11.821 1.00 83.88 98 TYR A CA 1
ATOM 789 C C . TYR A 1 98 ? 17.984 -7.215 -11.147 1.00 83.88 98 TYR A C 1
ATOM 791 O O . TYR A 1 98 ? 18.235 -6.777 -10.028 1.00 83.88 98 TYR A O 1
ATOM 799 N N . THR A 1 99 ? 16.857 -6.893 -11.789 1.00 85.06 99 THR A N 1
ATOM 800 C CA . THR A 1 99 ? 15.855 -5.953 -11.250 1.00 85.06 99 THR A CA 1
ATOM 801 C C . THR A 1 99 ? 14.700 -6.646 -10.531 1.00 85.06 99 THR A C 1
ATOM 803 O O . THR A 1 99 ? 13.941 -5.990 -9.822 1.00 85.06 99 THR A O 1
ATOM 806 N N . ILE A 1 100 ? 14.586 -7.971 -10.648 1.00 88.31 100 ILE A N 1
ATOM 807 C CA . ILE A 1 100 ? 13.590 -8.772 -9.926 1.00 88.31 100 ILE A CA 1
ATOM 808 C C . ILE A 1 100 ? 13.760 -8.690 -8.393 1.00 88.31 100 ILE A C 1
ATOM 810 O O . ILE A 1 100 ? 12.759 -8.441 -7.719 1.00 88.31 100 ILE A O 1
ATOM 814 N N . PRO A 1 101 ? 14.965 -8.846 -7.799 1.00 89.25 101 PRO A N 1
ATOM 815 C CA . PRO A 1 101 ? 15.129 -8.814 -6.344 1.00 89.25 101 PRO A CA 1
ATOM 816 C C . PRO A 1 101 ? 14.610 -7.537 -5.657 1.00 89.25 101 PRO A C 1
ATOM 818 O O . PRO A 1 101 ? 13.815 -7.675 -4.721 1.00 89.25 101 PRO A O 1
ATOM 821 N N . PRO A 1 102 ? 14.969 -6.304 -6.089 1.00 90.69 102 PRO A N 1
ATOM 822 C CA . PRO A 1 102 ? 14.429 -5.097 -5.461 1.00 90.69 102 PRO A CA 1
ATOM 823 C C . PRO A 1 102 ? 12.911 -4.984 -5.644 1.00 90.69 102 PRO A C 1
ATOM 825 O O . PRO A 1 102 ? 12.211 -4.540 -4.737 1.00 90.69 102 PRO A O 1
ATOM 828 N N . LEU A 1 103 ? 12.380 -5.438 -6.780 1.00 90.50 103 LEU A N 1
ATOM 829 C CA . LEU A 1 103 ? 10.957 -5.342 -7.086 1.00 90.50 103 LEU A CA 1
ATOM 830 C C . LEU A 1 103 ? 10.103 -6.319 -6.267 1.00 90.50 103 LEU A C 1
ATOM 832 O O . LEU A 1 103 ? 9.023 -5.951 -5.811 1.00 90.50 103 LEU A O 1
ATOM 836 N N . ILE A 1 104 ? 10.606 -7.530 -6.007 1.00 92.38 104 ILE A N 1
ATOM 837 C CA . ILE A 1 104 ? 9.965 -8.488 -5.095 1.00 92.38 104 ILE A CA 1
ATOM 838 C C . ILE A 1 104 ? 9.961 -7.945 -3.666 1.00 92.38 104 ILE A C 1
ATOM 840 O O . ILE A 1 104 ? 8.930 -8.010 -3.000 1.00 92.38 104 ILE A O 1
ATOM 844 N N . LEU A 1 105 ? 11.080 -7.386 -3.192 1.00 92.25 105 LEU A N 1
ATOM 845 C CA . LEU A 1 105 ? 11.150 -6.798 -1.851 1.00 92.25 105 LEU A CA 1
ATOM 846 C C . LEU A 1 105 ? 10.168 -5.632 -1.695 1.00 92.25 105 LEU A C 1
ATOM 848 O O . LEU A 1 105 ? 9.448 -5.569 -0.698 1.00 92.25 105 LEU A O 1
ATOM 852 N N . ALA A 1 106 ? 10.085 -4.758 -2.702 1.00 92.44 106 ALA A N 1
ATOM 853 C CA . ALA A 1 106 ? 9.105 -3.680 -2.746 1.00 92.44 106 ALA A CA 1
ATOM 854 C C . ALA A 1 106 ? 7.661 -4.211 -2.762 1.00 92.44 106 ALA A C 1
ATOM 856 O O . ALA A 1 106 ? 6.815 -3.707 -2.026 1.00 92.44 106 ALA A O 1
ATOM 857 N N . LEU A 1 107 ? 7.382 -5.264 -3.538 1.00 93.25 107 LEU A N 1
ATOM 858 C CA . LEU A 1 107 ? 6.059 -5.883 -3.599 1.00 93.25 107 LEU A CA 1
ATOM 859 C C . LEU A 1 107 ? 5.655 -6.493 -2.253 1.00 93.25 107 LEU A C 1
ATOM 861 O O . LEU A 1 107 ? 4.567 -6.197 -1.762 1.00 93.25 107 LEU A O 1
ATOM 865 N N . VAL A 1 108 ? 6.534 -7.269 -1.615 1.00 93.00 108 VAL A N 1
ATOM 866 C CA . VAL A 1 108 ? 6.276 -7.851 -0.288 1.00 93.00 108 VAL A CA 1
ATOM 867 C C . VAL A 1 108 ? 6.036 -6.752 0.744 1.00 93.00 108 VAL A C 1
ATOM 869 O O . VAL A 1 108 ? 5.033 -6.803 1.456 1.00 93.00 108 VAL A O 1
ATOM 872 N N . ALA A 1 109 ? 6.893 -5.727 0.781 1.00 93.25 109 ALA A N 1
ATOM 873 C CA . ALA A 1 109 ? 6.726 -4.598 1.690 1.00 93.25 109 ALA A CA 1
ATOM 874 C C . ALA A 1 109 ? 5.376 -3.895 1.478 1.00 93.25 109 ALA A C 1
ATOM 876 O O . ALA A 1 109 ? 4.658 -3.637 2.442 1.00 93.25 109 ALA A O 1
ATOM 877 N N . SER A 1 110 ? 4.994 -3.651 0.222 1.00 92.31 110 SER A N 1
ATOM 878 C CA . SER A 1 110 ? 3.737 -2.978 -0.114 1.00 92.31 110 SER A CA 1
ATOM 879 C C . SER A 1 110 ? 2.491 -3.784 0.272 1.00 92.31 110 SER A C 1
ATOM 881 O O . SER A 1 110 ? 1.514 -3.200 0.729 1.00 92.31 110 SER A O 1
ATOM 883 N N . ILE A 1 111 ? 2.526 -5.120 0.174 1.00 92.62 111 ILE A N 1
ATOM 884 C CA . ILE A 1 111 ? 1.418 -5.990 0.602 1.00 92.62 111 ILE A CA 1
ATOM 885 C C . ILE A 1 111 ? 1.277 -5.976 2.128 1.00 92.62 111 ILE A C 1
ATOM 887 O O . ILE A 1 111 ? 0.163 -5.915 2.645 1.00 92.62 111 ILE A O 1
ATOM 891 N N . VAL A 1 112 ? 2.395 -5.993 2.861 1.00 92.00 112 VAL A N 1
ATOM 892 C CA . VAL A 1 112 ? 2.373 -5.893 4.330 1.00 92.00 112 VAL A CA 1
ATOM 893 C C . VAL A 1 112 ? 1.813 -4.538 4.769 1.00 92.00 112 VAL A C 1
ATOM 895 O O . VAL A 1 112 ? 0.980 -4.485 5.672 1.00 92.00 112 VAL A O 1
ATOM 898 N N . VAL A 1 113 ? 2.214 -3.452 4.102 1.00 92.31 113 VAL A N 1
ATOM 899 C CA . VAL A 1 113 ? 1.647 -2.114 4.330 1.00 92.31 113 VAL A CA 1
ATOM 900 C C . VAL A 1 113 ? 0.156 -2.086 4.014 1.00 92.31 113 VAL A C 1
ATOM 902 O O . VAL A 1 113 ? -0.596 -1.543 4.814 1.00 92.31 113 VAL A O 1
ATOM 905 N N . LEU A 1 114 ? -0.284 -2.659 2.889 1.00 92.69 114 LEU A N 1
ATOM 906 C CA . LEU A 1 114 ? -1.702 -2.706 2.515 1.00 92.69 114 LEU A CA 1
ATOM 907 C C . LEU A 1 114 ? -2.538 -3.353 3.627 1.00 92.69 114 LEU A C 1
ATOM 909 O O . LEU A 1 114 ? -3.591 -2.835 3.989 1.00 92.69 114 LEU A O 1
ATOM 913 N N . GLN A 1 115 ? -2.033 -4.439 4.215 1.00 90.88 115 GLN A N 1
ATOM 914 C CA . GLN A 1 115 ? -2.696 -5.108 5.330 1.00 90.88 115 GLN A CA 1
ATOM 915 C C . GLN A 1 115 ? -2.792 -4.222 6.577 1.00 90.88 115 GLN A C 1
ATOM 917 O O . GLN A 1 115 ? -3.814 -4.229 7.259 1.00 90.88 115 GLN A O 1
ATOM 922 N N . ALA A 1 116 ? -1.726 -3.475 6.875 1.00 89.12 116 ALA A N 1
ATOM 923 C CA . ALA A 1 116 ? -1.689 -2.553 8.004 1.00 89.12 116 ALA A CA 1
ATOM 924 C C . ALA A 1 116 ? -2.613 -1.343 7.795 1.00 89.12 116 ALA A C 1
ATOM 926 O O . ALA A 1 116 ? -3.329 -0.965 8.717 1.00 89.12 116 ALA A O 1
ATOM 927 N N . LYS A 1 117 ? -2.641 -0.783 6.578 1.00 88.50 117 LYS A N 1
ATOM 928 C CA . LYS A 1 117 ? -3.520 0.327 6.188 1.00 88.50 117 LYS A CA 1
ATOM 929 C C . LYS A 1 117 ? -4.992 -0.037 6.283 1.00 88.50 117 LYS A C 1
ATOM 931 O O . LYS A 1 117 ? -5.759 0.749 6.811 1.00 88.50 117 LYS A O 1
ATOM 936 N N . ALA A 1 118 ? -5.356 -1.233 5.827 1.00 86.56 118 ALA A N 1
ATOM 937 C CA . ALA A 1 118 ? -6.731 -1.721 5.883 1.00 86.56 118 ALA A CA 1
ATOM 938 C C . ALA A 1 118 ? -7.199 -2.131 7.286 1.00 86.56 118 ALA A C 1
ATOM 940 O O . ALA A 1 118 ? -8.332 -2.583 7.433 1.00 86.56 118 ALA A O 1
ATOM 941 N N . MET A 1 119 ? -6.316 -2.075 8.291 1.00 85.62 119 MET A N 1
ATOM 942 C CA . MET A 1 119 ? -6.577 -2.549 9.656 1.00 85.62 119 MET A CA 1
ATOM 943 C C . MET A 1 119 ? -7.119 -3.983 9.715 1.00 85.62 119 MET A C 1
ATOM 945 O O . MET A 1 119 ? -7.781 -4.392 10.666 1.00 85.62 119 MET A O 1
ATOM 949 N N . PHE A 1 120 ? -6.812 -4.799 8.708 1.00 81.56 120 PHE A N 1
ATOM 950 C CA . PHE A 1 120 ? -7.246 -6.185 8.669 1.00 81.56 120 PHE A CA 1
ATOM 951 C C . PHE A 1 120 ? -6.368 -7.047 9.575 1.00 81.56 120 PHE A C 1
ATOM 953 O O . PHE A 1 120 ? -5.186 -6.767 9.792 1.00 81.56 120 PHE A O 1
ATOM 960 N N . ASN A 1 121 ? -6.921 -8.159 10.074 1.00 81.56 121 ASN A N 1
ATOM 961 C CA . ASN A 1 121 ? -6.127 -9.179 10.766 1.00 81.56 121 ASN A CA 1
ATOM 962 C C . ASN A 1 121 ? -4.926 -9.541 9.886 1.00 81.56 121 ASN A C 1
ATOM 964 O O . ASN A 1 121 ? -5.123 -9.807 8.711 1.00 81.56 121 ASN A O 1
ATOM 968 N N . PRO A 1 122 ? -3.684 -9.501 10.370 1.00 76.31 122 PRO A N 1
ATOM 969 C CA . PRO A 1 122 ? -3.292 -9.564 11.767 1.00 76.31 122 PRO A CA 1
ATOM 970 C C . PRO A 1 122 ? -2.965 -8.203 12.419 1.00 76.31 122 PRO A C 1
ATOM 972 O O . PRO A 1 122 ? -2.598 -8.172 13.593 1.00 76.31 122 PRO A O 1
ATOM 975 N N . PHE A 1 123 ? -3.111 -7.090 11.691 1.00 83.06 123 PHE A N 1
ATOM 976 C CA . PHE A 1 123 ? -2.793 -5.719 12.124 1.00 83.06 123 PHE A CA 1
ATOM 977 C C . PHE A 1 123 ? -4.012 -4.925 12.630 1.00 83.06 123 PHE A C 1
ATOM 979 O O . PHE A 1 123 ? -3.937 -3.706 12.779 1.00 83.06 123 PHE A O 1
ATOM 986 N N . ASN A 1 124 ? -5.119 -5.605 12.944 1.00 80.19 124 ASN A N 1
ATOM 987 C CA . ASN A 1 124 ? -6.314 -4.999 13.536 1.00 80.19 124 ASN A CA 1
ATOM 988 C C . ASN A 1 124 ? -6.079 -4.605 15.011 1.00 80.19 124 ASN A C 1
ATOM 990 O O . ASN A 1 124 ? -6.476 -5.313 15.934 1.00 80.19 124 ASN A O 1
ATOM 994 N N . ILE A 1 125 ? -5.351 -3.514 15.236 1.00 78.88 125 ILE A N 1
ATOM 995 C CA . ILE A 1 125 ? -4.953 -3.004 16.559 1.00 78.88 125 ILE A CA 1
ATOM 996 C C . ILE A 1 125 ? -5.543 -1.622 16.873 1.00 78.88 125 ILE A C 1
ATOM 998 O O . ILE A 1 125 ? -5.894 -1.404 18.039 1.00 78.88 125 ILE A O 1
ATOM 1002 N N . PRO A 1 126 ? -5.639 -0.687 15.904 1.00 68.44 126 PRO A N 1
ATOM 1003 C CA . PRO A 1 126 ? -6.213 0.633 16.158 1.00 68.44 126 PRO A CA 1
ATOM 1004 C C . PRO A 1 126 ? -7.718 0.621 16.435 1.00 68.44 126 PRO A C 1
ATOM 1006 O O . PRO A 1 126 ? -8.186 1.494 17.156 1.00 68.44 126 PRO A O 1
ATOM 1009 N N . GLU A 1 127 ? -8.446 -0.362 15.900 1.00 69.06 127 GLU A N 1
ATOM 1010 C CA . GLU A 1 127 ? -9.902 -0.511 16.056 1.00 69.06 127 GLU A CA 1
ATOM 1011 C C . GLU A 1 127 ? -10.276 -1.539 17.139 1.00 69.06 127 GLU A C 1
ATOM 1013 O O . GLU A 1 127 ? -11.360 -1.465 17.702 1.00 69.06 127 GLU A O 1
ATOM 1018 N N . ALA A 1 128 ? -9.354 -2.458 17.469 1.00 70.19 128 ALA A N 1
ATOM 1019 C CA . ALA A 1 128 ? -9.509 -3.627 18.345 1.00 70.19 128 ALA A CA 1
ATOM 1020 C C . ALA A 1 128 ? -10.689 -3.564 19.342 1.00 70.19 128 ALA A C 1
ATOM 1022 O O . ALA A 1 128 ? -10.508 -3.226 20.517 1.00 70.19 128 ALA A O 1
ATOM 1023 N N . GLU A 1 129 ? -11.878 -3.978 18.892 1.00 65.62 129 GLU A N 1
ATOM 1024 C CA . GLU A 1 129 ? -13.133 -3.829 19.644 1.00 65.62 129 GLU A CA 1
ATOM 1025 C C . GLU A 1 129 ? -13.071 -4.481 21.030 1.00 65.62 129 GLU A C 1
ATOM 1027 O O . GLU A 1 129 ? -13.568 -3.954 22.025 1.00 65.62 129 GLU A O 1
ATOM 1032 N N . GLN A 1 130 ? -12.374 -5.617 21.119 1.00 64.12 130 GLN A N 1
ATOM 1033 C CA . GLN A 1 130 ? -12.227 -6.379 22.357 1.00 64.12 130 GLN A CA 1
ATOM 1034 C C . GLN A 1 130 ? -11.350 -5.676 23.411 1.00 64.12 130 GLN A C 1
ATOM 1036 O O . GLN A 1 130 ? -11.367 -6.084 24.568 1.00 64.12 130 GLN A O 1
ATOM 1041 N N . GLU A 1 131 ? -10.554 -4.670 23.030 1.00 73.69 131 GLU A N 1
ATOM 1042 C CA . GLU A 1 131 ? -9.677 -3.920 23.946 1.00 73.69 131 GLU A CA 1
ATOM 1043 C C . GLU A 1 131 ? -10.114 -2.464 24.138 1.00 73.69 131 GLU A C 1
ATOM 1045 O O . GLU A 1 131 ? -9.962 -1.923 25.231 1.00 73.69 131 GLU A O 1
ATOM 1050 N N . ILE A 1 132 ? -10.618 -1.821 23.082 1.00 78.31 132 ILE A N 1
ATOM 1051 C CA . ILE A 1 132 ? -10.873 -0.374 23.038 1.00 78.31 132 ILE A CA 1
ATOM 1052 C C . ILE A 1 132 ? -12.256 -0.020 22.465 1.00 78.31 132 ILE A C 1
ATOM 1054 O O . ILE A 1 132 ? -12.444 1.102 22.009 1.00 78.31 132 ILE A O 1
ATOM 1058 N N . ILE A 1 133 ? -13.237 -0.933 22.537 1.00 78.25 133 ILE A N 1
ATOM 1059 C CA . ILE A 1 133 ? -14.638 -0.777 22.081 1.00 78.25 133 ILE A CA 1
ATOM 1060 C C . ILE A 1 133 ? -14.761 -0.603 20.560 1.00 78.25 133 ILE A C 1
ATOM 1062 O O . ILE A 1 133 ? -15.297 -1.486 19.907 1.00 78.25 133 ILE A O 1
ATOM 1066 N N . ALA A 1 134 ? -14.265 0.507 20.014 1.00 74.00 134 ALA A N 1
ATOM 1067 C CA . ALA A 1 134 ? -14.162 0.806 18.578 1.00 74.00 134 ALA A CA 1
ATOM 1068 C C . ALA A 1 134 ? -12.922 1.679 18.251 1.00 74.00 134 ALA A C 1
ATOM 1070 O O . ALA A 1 134 ? -12.803 2.273 17.183 1.00 74.00 134 ALA A O 1
ATOM 1071 N N . GLY A 1 135 ? -11.996 1.825 19.207 1.00 81.56 135 GLY A N 1
ATOM 1072 C CA . GLY A 1 135 ? -10.760 2.579 19.041 1.00 81.56 135 GLY A CA 1
ATOM 1073 C C . GLY A 1 135 ? -10.954 4.061 18.743 1.00 81.56 135 GLY A C 1
ATOM 1074 O O . GLY A 1 135 ? -11.493 4.788 19.568 1.00 81.56 135 GLY A O 1
ATOM 1075 N N . PHE A 1 136 ? -10.447 4.530 17.602 1.00 78.62 136 PHE A N 1
ATOM 1076 C CA . PHE A 1 136 ? -10.536 5.944 17.218 1.00 78.62 136 PHE A CA 1
ATOM 1077 C C . PHE A 1 136 ? -11.938 6.352 16.729 1.00 78.62 136 PHE A C 1
ATOM 1079 O O . PHE A 1 136 ? -12.221 7.542 16.630 1.00 78.62 136 PHE A O 1
ATOM 1086 N N . GLU A 1 137 ? -12.826 5.386 16.479 1.00 83.25 137 GLU A N 1
ATOM 1087 C CA . GLU A 1 137 ? -14.190 5.631 16.001 1.00 83.25 137 GLU A CA 1
ATOM 1088 C C . GLU A 1 137 ? -15.231 5.681 17.131 1.00 83.25 137 GLU A C 1
ATOM 1090 O O . GLU A 1 137 ? -16.404 5.957 16.877 1.00 83.25 137 GLU A O 1
ATOM 1095 N N . THR A 1 138 ? -14.830 5.457 18.393 1.00 82.69 138 THR A N 1
ATOM 1096 C CA . THR A 1 138 ? -15.763 5.288 19.527 1.00 82.69 138 THR A CA 1
ATOM 1097 C C . THR A 1 138 ? -16.714 6.454 19.750 1.00 82.69 138 THR A C 1
ATOM 1099 O O . THR A 1 138 ? -17.819 6.254 20.250 1.00 82.69 138 THR A O 1
ATOM 1102 N N . GLU A 1 139 ? -16.290 7.670 19.418 1.00 83.62 139 GLU A N 1
ATOM 1103 C CA . GLU A 1 139 ? -17.054 8.894 19.677 1.00 83.62 139 GLU A CA 1
ATOM 1104 C C . GLU A 1 139 ? -17.724 9.463 18.425 1.00 83.62 139 GLU A C 1
ATOM 1106 O O . GLU A 1 139 ? -18.394 10.496 18.489 1.00 83.62 139 GLU A O 1
ATOM 1111 N N . PHE A 1 140 ? -17.590 8.793 17.278 1.00 85.75 140 PHE A N 1
ATOM 1112 C CA . PHE A 1 140 ? -18.178 9.285 16.044 1.00 85.75 140 PHE A CA 1
ATOM 1113 C C . PHE A 1 140 ? -19.698 9.128 16.040 1.00 85.75 140 PHE A C 1
ATOM 1115 O O . PHE A 1 140 ? -20.262 8.047 16.198 1.00 85.75 140 PHE A O 1
ATOM 1122 N N . SER A 1 141 ? -20.383 10.244 15.791 1.00 86.44 141 SER A N 1
ATOM 1123 C CA . SER A 1 141 ? -21.807 10.228 15.448 1.00 86.44 141 SER A CA 1
ATOM 1124 C C . SER A 1 141 ? -22.029 9.565 14.083 1.00 86.44 141 SER A C 1
ATOM 1126 O O . SER A 1 141 ? -21.147 9.602 13.228 1.00 86.44 141 SER A O 1
ATOM 1128 N N . GLY A 1 142 ? -23.224 9.016 13.838 1.00 87.94 142 GLY A N 1
ATOM 1129 C CA . GLY A 1 142 ? -23.540 8.266 12.610 1.00 87.94 142 GLY A CA 1
ATOM 1130 C C . GLY A 1 142 ? -23.073 8.913 11.290 1.00 87.94 142 GLY A C 1
ATOM 1131 O O . GLY A 1 142 ? -22.422 8.232 10.499 1.00 87.94 142 GLY A O 1
ATOM 1132 N N . PRO A 1 143 ? -23.327 10.214 11.035 1.00 89.31 143 PRO A N 1
ATOM 1133 C CA . PRO A 1 143 ? -22.853 10.871 9.814 1.00 89.31 143 PRO A CA 1
ATOM 1134 C C . PRO A 1 143 ? -21.324 10.973 9.716 1.00 89.31 143 PRO A C 1
ATOM 1136 O O . PRO A 1 143 ? -20.765 10.799 8.636 1.00 89.31 143 PRO A O 1
ATOM 1139 N N . VAL A 1 144 ? -20.647 11.247 10.835 1.00 87.94 144 VAL A N 1
ATOM 1140 C CA . VAL A 1 144 ? -19.181 11.378 10.892 1.00 87.94 144 VAL A CA 1
ATOM 1141 C C . VAL A 1 144 ? -18.518 10.015 10.726 1.00 87.94 144 VAL A C 1
ATOM 1143 O O . VAL A 1 144 ? -17.580 9.891 9.946 1.00 87.94 144 VAL A O 1
ATOM 1146 N N . LEU A 1 145 ? -19.069 8.985 11.371 1.00 88.88 145 LEU A N 1
ATOM 1147 C CA . LEU A 1 145 ? -18.644 7.596 11.220 1.00 88.88 145 LEU A CA 1
ATOM 1148 C C . LEU A 1 145 ? -18.746 7.144 9.758 1.00 88.88 145 LEU A C 1
ATOM 1150 O O . LEU A 1 145 ? -17.803 6.580 9.216 1.00 88.88 145 LEU A O 1
ATOM 1154 N N . GLY A 1 146 ? -19.856 7.462 9.084 1.00 89.81 146 GLY A N 1
ATOM 1155 C CA . GLY A 1 146 ? -20.030 7.134 7.667 1.00 89.81 146 GLY A CA 1
ATOM 1156 C C . GLY A 1 146 ? -18.961 7.763 6.767 1.00 89.81 146 GLY A C 1
ATOM 1157 O O . GLY A 1 146 ? -18.478 7.114 5.842 1.00 89.81 146 GLY A O 1
ATOM 1158 N N . ILE A 1 147 ? -18.553 9.006 7.047 1.00 90.38 147 ILE A N 1
ATOM 1159 C CA . ILE A 1 147 ? -17.468 9.674 6.310 1.00 90.38 147 ILE A CA 1
ATOM 1160 C C . ILE A 1 147 ? -16.104 9.062 6.662 1.00 90.38 147 ILE A C 1
ATOM 1162 O O . 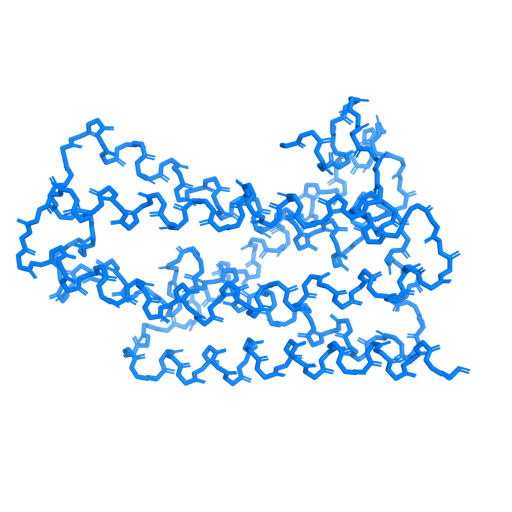ILE A 1 147 ? -15.279 8.892 5.766 1.00 90.38 147 ILE A O 1
ATOM 1166 N N . ALA A 1 148 ? -15.871 8.709 7.930 1.00 89.12 148 ALA A N 1
ATOM 1167 C CA . ALA A 1 148 ? -14.639 8.072 8.395 1.00 89.12 148 ALA A CA 1
ATOM 1168 C C . ALA A 1 148 ? -14.386 6.734 7.689 1.00 89.12 148 ALA A C 1
ATOM 1170 O O . ALA A 1 148 ? -13.330 6.543 7.084 1.00 89.12 148 ALA A O 1
ATOM 1171 N N . LEU A 1 149 ? -15.396 5.861 7.692 1.00 89.12 149 LEU A N 1
ATOM 1172 C CA . LEU A 1 149 ? -15.347 4.552 7.046 1.00 89.12 149 LEU A CA 1
ATOM 1173 C C . LEU A 1 149 ? -15.144 4.685 5.535 1.00 89.12 149 LEU A C 1
ATOM 1175 O O . LEU A 1 149 ? -14.308 3.998 4.957 1.00 89.12 149 LEU A O 1
ATOM 1179 N N . LEU A 1 150 ? -15.835 5.636 4.896 1.00 91.00 150 LEU A N 1
ATOM 1180 C CA . LEU A 1 150 ? -15.659 5.916 3.470 1.00 91.00 150 LEU A CA 1
ATOM 1181 C C . LEU A 1 150 ? -14.220 6.367 3.166 1.00 91.00 150 LEU A C 1
ATOM 1183 O O . LEU A 1 150 ? -13.611 5.887 2.211 1.00 91.00 150 LEU A O 1
ATOM 1187 N N . LEU A 1 151 ? -13.656 7.272 3.971 1.00 90.50 151 LEU A N 1
ATOM 1188 C CA . LEU A 1 151 ? -12.270 7.720 3.818 1.00 90.50 151 LEU A CA 1
ATOM 1189 C C . LEU A 1 151 ? -11.277 6.563 3.970 1.00 90.50 151 LEU A C 1
ATOM 1191 O O . LEU A 1 151 ? -10.362 6.446 3.154 1.00 90.50 151 LEU A O 1
ATOM 1195 N N . HIS A 1 152 ? -11.475 5.702 4.968 1.00 89.31 152 HIS A N 1
ATOM 1196 C CA . HIS A 1 152 ? -10.663 4.505 5.171 1.00 89.31 152 HIS A CA 1
ATOM 1197 C C . HIS A 1 152 ? -10.749 3.550 3.970 1.00 89.31 152 HIS A C 1
ATOM 1199 O O . HIS A 1 152 ? -9.720 3.166 3.412 1.00 89.31 152 HIS A O 1
ATOM 1205 N N . ASP A 1 153 ? -11.957 3.246 3.491 1.00 90.19 153 ASP A N 1
ATOM 1206 C CA . ASP A 1 153 ? -12.167 2.380 2.327 1.00 90.19 153 ASP A CA 1
ATOM 1207 C C . ASP A 1 153 ? -11.506 2.948 1.064 1.00 90.19 153 ASP A C 1
ATOM 1209 O O . ASP A 1 153 ? -10.900 2.211 0.280 1.00 90.19 153 ASP A O 1
ATOM 1213 N N . ILE A 1 154 ? -11.561 4.270 0.872 1.00 89.44 154 ILE A N 1
ATOM 1214 C CA . ILE A 1 154 ? -10.859 4.942 -0.225 1.00 89.44 154 ILE A CA 1
ATOM 1215 C C . ILE A 1 154 ? -9.339 4.762 -0.106 1.00 89.44 154 ILE A C 1
ATOM 1217 O O . ILE A 1 154 ? -8.701 4.477 -1.122 1.00 89.44 154 ILE A O 1
ATOM 1221 N N . ASP A 1 155 ? -8.746 4.899 1.085 1.00 89.50 155 ASP A N 1
ATOM 1222 C CA . ASP A 1 155 ? -7.299 4.694 1.275 1.00 89.50 155 ASP A CA 1
ATOM 1223 C C . ASP A 1 155 ? -6.895 3.259 0.911 1.00 89.50 155 ASP A C 1
ATOM 1225 O O . ASP A 1 155 ? -5.952 3.044 0.143 1.00 89.50 155 ASP A O 1
ATOM 1229 N N . VAL A 1 156 ? -7.663 2.259 1.354 1.00 90.38 156 VAL A N 1
ATOM 1230 C CA . VAL A 1 156 ? -7.419 0.844 1.022 1.00 90.38 156 VAL A CA 1
ATOM 1231 C C . VAL A 1 156 ? -7.526 0.593 -0.483 1.00 90.38 156 VAL A C 1
ATOM 1233 O O . VAL A 1 156 ? -6.657 -0.044 -1.084 1.00 90.38 156 VAL A O 1
ATOM 1236 N N . VAL A 1 157 ? -8.566 1.122 -1.132 1.00 90.06 157 VAL A N 1
ATOM 1237 C CA . VAL A 1 157 ? -8.760 0.959 -2.579 1.00 90.06 157 VAL A CA 1
ATOM 1238 C C . VAL A 1 157 ? -7.623 1.610 -3.359 1.00 90.06 157 VAL A C 1
ATOM 1240 O O . VAL A 1 157 ? -7.094 1.004 -4.296 1.00 90.06 157 VAL A O 1
ATOM 1243 N N . ILE A 1 158 ? -7.220 2.828 -2.990 1.00 88.75 158 ILE A N 1
ATOM 1244 C CA . ILE A 1 158 ? -6.161 3.536 -3.706 1.00 88.75 158 ILE A CA 1
ATOM 1245 C C . ILE A 1 158 ? -4.803 2.873 -3.471 1.00 88.75 158 ILE A C 1
ATOM 1247 O O . ILE A 1 158 ? -4.027 2.737 -4.418 1.00 88.75 158 ILE A O 1
ATOM 1251 N N . THR A 1 159 ? -4.510 2.416 -2.259 1.00 90.75 159 THR A N 1
ATOM 1252 C CA . THR A 1 159 ? -3.253 1.713 -1.977 1.00 90.75 159 THR A CA 1
ATOM 1253 C C . THR A 1 159 ? -3.165 0.368 -2.692 1.00 90.75 159 THR A C 1
ATOM 1255 O O . THR A 1 159 ? -2.128 0.055 -3.270 1.00 90.75 159 THR A O 1
ATOM 1258 N N . ALA A 1 160 ? -4.259 -0.388 -2.799 1.00 91.50 160 ALA A N 1
ATOM 1259 C CA . ALA A 1 160 ? -4.287 -1.583 -3.642 1.00 91.50 160 ALA A CA 1
ATOM 1260 C C . ALA A 1 160 ? -4.107 -1.244 -5.137 1.00 91.50 160 ALA A C 1
ATOM 1262 O O . ALA A 1 160 ? -3.350 -1.913 -5.846 1.00 91.50 160 ALA A O 1
ATOM 1263 N N . LEU A 1 161 ? -4.751 -0.180 -5.633 1.00 89.25 161 LEU A N 1
ATOM 1264 C CA . LEU A 1 161 ? -4.592 0.268 -7.021 1.00 89.25 161 LEU A CA 1
ATOM 1265 C C . LEU A 1 161 ? -3.171 0.753 -7.328 1.00 89.25 161 LEU A C 1
ATOM 1267 O O . LEU A 1 161 ? -2.656 0.474 -8.413 1.00 89.25 161 LEU A O 1
ATOM 1271 N N . SER A 1 162 ? -2.519 1.460 -6.404 1.00 89.44 162 SER A N 1
ATOM 1272 C CA . SER A 1 162 ? -1.152 1.950 -6.595 1.00 89.44 162 SER A CA 1
ATOM 1273 C C . SER A 1 162 ? -0.170 0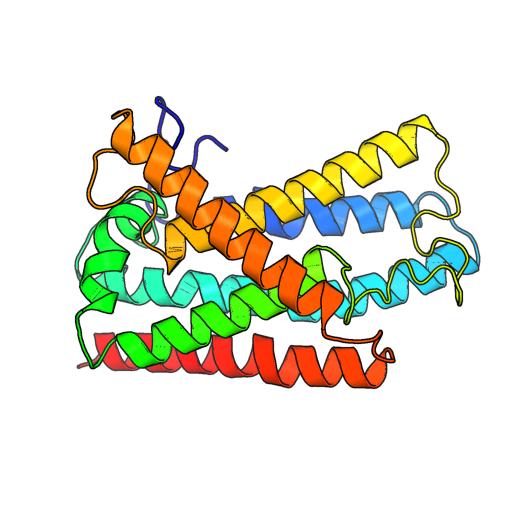.791 -6.754 1.00 89.44 162 SER A C 1
ATOM 1275 O O . SER A 1 162 ? 0.661 0.838 -7.656 1.00 89.44 162 SER A O 1
ATOM 1277 N N . ILE A 1 163 ? -0.324 -0.283 -5.971 1.00 91.25 163 ILE A N 1
ATOM 1278 C CA . ILE A 1 163 ? 0.479 -1.505 -6.077 1.00 91.25 163 ILE A CA 1
ATOM 1279 C C . ILE A 1 163 ? 0.299 -2.119 -7.468 1.00 91.25 163 ILE A C 1
ATOM 1281 O O . ILE A 1 163 ? 1.275 -2.437 -8.149 1.00 91.25 163 ILE A O 1
ATOM 1285 N N . VAL A 1 164 ? -0.942 -2.221 -7.952 1.00 90.69 164 VAL A N 1
ATOM 1286 C CA . VAL A 1 164 ? -1.216 -2.765 -9.291 1.00 90.69 164 VAL A CA 1
ATOM 1287 C C . VAL A 1 164 ? -0.573 -1.921 -10.390 1.00 90.69 164 VAL A C 1
ATOM 1289 O O . VAL A 1 164 ? 0.045 -2.460 -11.311 1.00 90.69 164 VAL A O 1
ATOM 1292 N N . TYR A 1 165 ? -0.693 -0.597 -10.311 1.00 88.06 165 TYR A N 1
ATOM 1293 C CA . TYR A 1 165 ? -0.154 0.288 -11.336 1.00 88.06 165 TYR A CA 1
ATOM 1294 C C . TYR A 1 165 ? 1.368 0.389 -11.302 1.00 88.06 165 TYR A C 1
ATOM 1296 O O . TYR A 1 165 ? 1.996 0.266 -12.347 1.00 88.06 165 TYR A O 1
ATOM 1304 N N . ILE A 1 166 ? 1.952 0.615 -10.130 1.00 88.50 166 ILE A N 1
ATOM 1305 C CA . ILE A 1 166 ? 3.365 0.969 -9.967 1.00 88.50 166 ILE A CA 1
ATOM 1306 C C . ILE A 1 166 ? 4.248 -0.277 -9.861 1.00 88.50 166 ILE A C 1
ATOM 1308 O O . ILE A 1 166 ? 5.370 -0.255 -10.352 1.00 88.50 166 ILE A O 1
ATOM 1312 N N . LEU A 1 167 ? 3.762 -1.372 -9.268 1.00 87.56 167 LEU A N 1
ATOM 1313 C CA . LEU A 1 167 ? 4.556 -2.592 -9.082 1.00 87.56 167 LEU A CA 1
ATOM 1314 C C . LEU A 1 167 ? 4.189 -3.687 -10.087 1.00 87.56 167 LEU A C 1
ATOM 1316 O O . LEU A 1 167 ? 5.085 -4.323 -10.622 1.00 87.56 167 LEU A O 1
ATOM 1320 N N . LEU A 1 168 ? 2.909 -3.900 -10.408 1.00 85.38 168 LEU A N 1
ATOM 1321 C CA . LEU A 1 168 ? 2.469 -4.986 -11.313 1.00 85.38 168 LEU A CA 1
ATOM 1322 C C . LEU A 1 168 ? 2.298 -4.556 -12.787 1.00 85.38 168 LEU A C 1
ATOM 1324 O O . LEU A 1 168 ? 1.824 -5.337 -13.625 1.00 85.38 168 LEU A O 1
ATOM 1328 N N . GLY A 1 169 ? 2.668 -3.318 -13.124 1.00 80.56 169 GLY A N 1
ATOM 1329 C CA . GLY A 1 169 ? 2.646 -2.806 -14.498 1.00 80.56 169 GLY A CA 1
ATOM 1330 C C . GLY A 1 169 ? 1.244 -2.570 -15.072 1.00 80.56 169 GLY A C 1
ATOM 1331 O O . GLY A 1 169 ? 1.037 -2.724 -16.276 1.00 80.56 169 GLY A O 1
ATOM 1332 N N . GLY A 1 170 ? 0.254 -2.259 -14.227 1.00 82.31 170 GLY A N 1
ATOM 1333 C CA . GLY A 1 170 ? -1.068 -1.794 -14.655 1.00 82.31 170 GLY A CA 1
ATOM 1334 C C . GLY A 1 170 ? -1.758 -2.712 -15.684 1.00 82.31 170 GLY A C 1
ATOM 1335 O O . GLY A 1 170 ? -1.760 -3.932 -15.501 1.00 82.31 170 GLY A O 1
ATOM 1336 N N . PRO A 1 171 ? -2.344 -2.168 -16.772 1.00 74.94 171 PRO A N 1
ATOM 1337 C CA . PRO A 1 171 ? -3.090 -2.935 -17.770 1.00 74.94 171 PRO A CA 1
ATOM 1338 C C . PRO A 1 171 ? -2.232 -3.552 -18.884 1.00 74.94 171 PRO A C 1
ATOM 1340 O O . PRO A 1 171 ? -2.776 -4.076 -19.858 1.00 74.94 171 PRO A O 1
ATOM 1343 N N . TYR A 1 172 ? -0.902 -3.515 -18.761 1.00 71.38 172 TYR A N 1
ATOM 1344 C CA . TYR A 1 172 ? -0.014 -4.197 -19.700 1.00 71.38 172 TYR A CA 1
ATOM 1345 C C . TYR A 1 172 ? -0.408 -5.689 -19.842 1.00 71.38 172 TYR A C 1
ATOM 1347 O O . TYR A 1 172 ? -0.665 -6.324 -18.807 1.00 71.38 172 TYR A O 1
ATOM 1355 N N . PRO A 1 173 ? -0.459 -6.270 -21.068 1.00 67.38 173 PRO A N 1
ATOM 1356 C CA . PRO A 1 173 ? 0.075 -5.790 -22.360 1.00 67.38 173 PRO A CA 1
ATOM 1357 C C . PRO A 1 173 ? -0.821 -4.860 -23.185 1.00 67.38 173 PRO A C 1
ATOM 1359 O O . PRO A 1 173 ? -0.413 -4.398 -24.249 1.00 67.38 173 PRO A O 1
ATOM 1362 N N . TYR A 1 174 ? -2.035 -4.580 -22.723 1.00 73.75 174 TYR A N 1
ATOM 1363 C CA . TYR A 1 174 ? -3.031 -3.872 -23.516 1.00 73.75 174 TYR A CA 1
ATOM 1364 C C . TYR A 1 174 ? -3.038 -2.365 -23.217 1.00 73.75 174 TYR A C 1
ATOM 1366 O O . TYR A 1 174 ? -2.735 -1.942 -22.097 1.00 73.75 174 TYR A O 1
ATOM 1374 N N . PRO A 1 175 ? -3.411 -1.515 -24.192 1.00 68.75 175 PRO A N 1
ATOM 1375 C CA . PRO A 1 175 ? -3.567 -0.091 -23.939 1.00 68.75 175 PRO A CA 1
ATOM 1376 C C . PRO A 1 175 ? -4.712 0.160 -22.949 1.00 68.75 175 PRO A C 1
ATOM 1378 O O . PRO A 1 175 ? -5.758 -0.486 -23.004 1.00 68.75 175 PRO A O 1
ATOM 1381 N N . HIS A 1 176 ? -4.528 1.144 -22.069 1.00 65.19 176 HIS A N 1
ATOM 1382 C CA . HIS A 1 176 ? -5.436 1.471 -20.960 1.00 65.19 176 HIS A CA 1
ATOM 1383 C C . HIS A 1 176 ? -6.901 1.719 -21.369 1.00 65.19 176 HIS A C 1
ATOM 1385 O O . HIS A 1 176 ? -7.800 1.493 -20.569 1.00 65.19 176 HIS A O 1
ATOM 1391 N N . THR A 1 177 ? -7.148 2.198 -22.591 1.00 69.06 177 THR A N 1
ATOM 1392 C CA . THR A 1 177 ? -8.496 2.495 -23.116 1.00 69.06 177 THR A CA 1
ATOM 1393 C C . THR A 1 177 ? -9.175 1.293 -23.764 1.00 69.06 177 THR A C 1
ATOM 1395 O O . THR A 1 177 ? -10.340 1.375 -24.143 1.00 69.06 177 THR A O 1
ATOM 1398 N N . SER A 1 178 ? -8.459 0.181 -23.923 1.00 77.94 178 SER A N 1
ATOM 1399 C CA . SER A 1 178 ? -9.025 -1.031 -24.498 1.00 77.94 178 SER A CA 1
ATOM 1400 C C . SER A 1 178 ? -9.765 -1.840 -23.435 1.00 77.94 178 SER A C 1
ATOM 1402 O O . SER A 1 178 ? -9.313 -1.971 -22.297 1.00 77.94 178 SER A O 1
ATOM 1404 N N . ILE A 1 179 ? -10.887 -2.434 -23.839 1.00 79.62 179 ILE A N 1
ATOM 1405 C CA . ILE A 1 179 ? -11.666 -3.384 -23.035 1.00 79.62 179 ILE A CA 1
ATOM 1406 C C . ILE A 1 179 ? -10.774 -4.477 -22.401 1.00 79.62 179 ILE A C 1
ATOM 1408 O O . ILE A 1 179 ? -10.875 -4.670 -21.188 1.00 79.62 179 ILE A O 1
ATOM 1412 N N . PRO A 1 180 ? -9.846 -5.146 -23.128 1.00 81.50 180 PRO A N 1
ATOM 1413 C CA . PRO A 1 180 ? -8.964 -6.142 -22.511 1.00 81.50 180 PRO A CA 1
ATOM 1414 C C . PRO A 1 180 ? -8.004 -5.550 -21.467 1.00 81.50 180 PRO A C 1
ATOM 1416 O O . PRO A 1 180 ? -7.696 -6.221 -20.483 1.00 81.50 180 PRO A O 1
ATOM 1419 N N . GLY A 1 181 ? -7.577 -4.292 -21.628 1.00 81.75 181 GLY A N 1
ATOM 1420 C CA . GLY A 1 181 ? -6.749 -3.576 -20.652 1.00 81.75 181 GLY A CA 1
ATOM 1421 C C . GLY A 1 181 ? -7.465 -3.317 -19.326 1.00 81.75 181 GLY A C 1
ATOM 1422 O O . GLY A 1 181 ? -6.892 -3.501 -18.253 1.00 81.75 181 GLY A O 1
ATOM 1423 N N . VAL A 1 182 ? -8.744 -2.944 -19.376 1.00 81.69 182 VAL A N 1
ATOM 1424 C CA . VAL A 1 182 ? -9.548 -2.754 -18.159 1.00 81.69 182 VAL A CA 1
ATOM 1425 C C . VAL A 1 182 ? -9.791 -4.090 -17.455 1.00 81.69 182 VAL A C 1
ATOM 1427 O O . VAL A 1 182 ? -9.653 -4.175 -16.237 1.00 81.69 182 VAL A O 1
ATOM 1430 N N . ILE A 1 183 ? -10.074 -5.154 -18.212 1.00 85.31 183 ILE A N 1
ATOM 1431 C CA . ILE A 1 183 ? -10.296 -6.495 -17.654 1.00 85.31 183 ILE A CA 1
ATOM 1432 C C . ILE A 1 183 ? -9.043 -7.005 -16.934 1.00 85.31 183 ILE A C 1
ATOM 1434 O O . ILE A 1 183 ? -9.139 -7.443 -15.789 1.00 85.31 183 ILE A O 1
ATOM 1438 N N . ILE A 1 184 ? -7.859 -6.917 -17.553 1.00 86.69 184 ILE A N 1
ATOM 1439 C CA . ILE A 1 184 ? -6.625 -7.397 -16.912 1.00 86.69 184 ILE A CA 1
ATOM 1440 C C . ILE A 1 184 ? -6.283 -6.584 -15.659 1.00 86.69 184 ILE A C 1
ATOM 1442 O O . ILE A 1 184 ? -5.781 -7.136 -14.681 1.00 86.69 184 ILE A O 1
ATOM 1446 N N . LEU A 1 185 ? -6.599 -5.289 -15.655 1.00 86.25 185 LEU A N 1
ATOM 1447 C CA . LEU A 1 185 ? -6.426 -4.454 -14.479 1.00 86.25 185 LEU A CA 1
ATOM 1448 C C . LEU A 1 185 ? -7.324 -4.908 -13.331 1.00 86.25 185 LEU A C 1
ATOM 1450 O O . LEU A 1 185 ? -6.836 -5.062 -12.214 1.00 86.25 185 LEU A O 1
ATOM 1454 N N . ILE A 1 186 ? -8.607 -5.149 -13.609 1.00 88.19 186 ILE A N 1
ATOM 1455 C CA . ILE A 1 186 ? -9.557 -5.659 -12.615 1.00 88.19 186 ILE A CA 1
ATOM 1456 C C . ILE A 1 186 ? -9.072 -7.006 -12.076 1.00 88.19 186 ILE A C 1
ATOM 1458 O O . ILE A 1 186 ? -9.074 -7.210 -10.867 1.00 88.19 186 ILE A O 1
ATOM 1462 N N . ILE A 1 187 ? -8.580 -7.897 -12.941 1.00 91.00 187 ILE A N 1
ATOM 1463 C CA . ILE A 1 187 ? -8.032 -9.197 -12.530 1.00 91.00 187 ILE A CA 1
ATOM 1464 C C . ILE A 1 187 ? -6.826 -9.024 -11.598 1.00 91.00 187 ILE A C 1
ATOM 1466 O O . ILE A 1 187 ? -6.779 -9.651 -10.543 1.00 91.00 187 ILE A O 1
ATOM 1470 N N . LYS A 1 188 ? -5.860 -8.162 -11.944 1.00 90.44 188 LYS A N 1
ATOM 1471 C CA . LYS A 1 188 ? -4.684 -7.901 -11.093 1.00 90.44 188 LYS A CA 1
ATOM 1472 C C . LYS A 1 188 ? -5.072 -7.263 -9.759 1.00 90.44 188 LYS A C 1
ATOM 1474 O O . LYS A 1 188 ? -4.521 -7.628 -8.727 1.00 90.44 188 LYS A O 1
ATOM 1479 N N . TYR A 1 189 ? -6.028 -6.340 -9.772 1.00 90.69 189 TYR A N 1
ATOM 1480 C CA . TYR A 1 189 ? -6.561 -5.718 -8.563 1.00 90.69 189 TYR A CA 1
ATOM 1481 C C . TYR A 1 189 ? -7.250 -6.734 -7.651 1.00 90.69 189 TYR A C 1
ATOM 1483 O O . TYR A 1 189 ? -6.928 -6.815 -6.466 1.00 90.69 189 TYR A O 1
ATOM 1491 N N . LEU A 1 190 ? -8.114 -7.580 -8.216 1.00 92.38 190 LEU A N 1
ATOM 1492 C CA . LEU A 1 190 ? -8.725 -8.687 -7.488 1.00 92.38 190 LEU A CA 1
ATOM 1493 C C . LEU A 1 190 ? -7.673 -9.660 -6.957 1.00 92.38 190 LEU A C 1
ATOM 1495 O O . LEU A 1 190 ? -7.829 -10.140 -5.844 1.00 92.38 190 LEU A O 1
ATOM 1499 N N . ALA A 1 191 ? -6.585 -9.915 -7.689 1.00 93.19 191 ALA A N 1
ATOM 1500 C CA . ALA A 1 191 ? -5.494 -10.756 -7.204 1.00 93.19 191 ALA A CA 1
ATOM 1501 C C . ALA A 1 191 ? -4.801 -10.156 -5.967 1.00 93.19 191 ALA A C 1
ATOM 1503 O O . ALA A 1 191 ? -4.567 -10.877 -5.000 1.00 93.19 191 ALA A O 1
ATOM 1504 N N . VAL A 1 192 ? -4.523 -8.846 -5.952 1.00 92.62 192 VAL A N 1
ATOM 1505 C CA . VAL A 1 192 ? -3.934 -8.164 -4.781 1.00 92.62 192 VAL A CA 1
ATOM 1506 C C . VAL A 1 192 ? -4.873 -8.231 -3.574 1.00 92.62 192 VAL A C 1
ATOM 1508 O O . VAL A 1 192 ? -4.443 -8.603 -2.482 1.00 92.62 192 VAL A O 1
ATOM 1511 N N . ILE A 1 193 ? -6.165 -7.950 -3.768 1.00 92.00 193 ILE A N 1
ATOM 1512 C CA . ILE A 1 193 ? -7.167 -8.060 -2.695 1.00 92.00 193 ILE A CA 1
ATOM 1513 C C . ILE A 1 193 ? -7.318 -9.500 -2.217 1.00 92.00 193 ILE A C 1
ATOM 1515 O O . ILE A 1 193 ? -7.445 -9.743 -1.018 1.00 92.00 193 ILE A O 1
ATOM 1519 N N . LEU A 1 194 ? -7.296 -10.468 -3.130 1.00 92.69 194 LEU A N 1
ATOM 1520 C CA . LEU A 1 194 ? -7.391 -11.883 -2.800 1.00 92.69 194 LEU A CA 1
ATOM 1521 C C . LEU A 1 194 ? -6.206 -12.303 -1.930 1.00 92.69 194 LEU A C 1
ATOM 1523 O O . LEU A 1 194 ? -6.418 -12.958 -0.915 1.00 92.69 194 LEU A O 1
ATOM 1527 N N . VAL A 1 195 ? -4.983 -11.869 -2.252 1.00 92.00 195 VAL A N 1
ATOM 1528 C CA . VAL A 1 195 ? -3.803 -12.109 -1.406 1.00 92.00 195 VAL A CA 1
ATOM 1529 C C . VAL A 1 195 ? -3.982 -11.482 -0.020 1.00 92.00 195 VAL A C 1
ATOM 1531 O O . VAL A 1 195 ? -3.796 -12.175 0.980 1.00 92.00 195 VAL A O 1
ATOM 1534 N N . ALA A 1 196 ? -4.414 -10.220 0.065 1.00 90.38 196 ALA A N 1
ATOM 1535 C CA . ALA A 1 196 ? -4.690 -9.561 1.347 1.00 90.38 196 ALA A CA 1
ATOM 1536 C C . ALA A 1 196 ? -5.780 -10.293 2.161 1.00 90.38 196 ALA A C 1
ATOM 1538 O O . ALA A 1 196 ? -5.670 -10.469 3.375 1.00 90.38 196 ALA A O 1
ATOM 1539 N N . THR A 1 197 ? -6.807 -10.809 1.484 1.00 90.38 197 THR A N 1
ATOM 1540 C CA . THR A 1 197 ? -7.906 -11.565 2.102 1.00 90.38 197 THR A CA 1
ATOM 1541 C C . THR A 1 197 ? -7.450 -12.941 2.588 1.00 90.38 197 THR A C 1
ATOM 1543 O O . THR A 1 197 ? -7.842 -13.373 3.671 1.00 90.38 197 THR A O 1
ATOM 1546 N N . ILE A 1 198 ? -6.583 -13.630 1.838 1.00 92.12 198 ILE A N 1
ATOM 1547 C CA . ILE A 1 198 ? -5.972 -14.889 2.284 1.00 92.12 198 ILE A CA 1
ATOM 1548 C C . ILE A 1 198 ? -5.149 -14.648 3.547 1.00 92.12 198 ILE A C 1
ATOM 1550 O O . ILE A 1 198 ? -5.297 -15.394 4.514 1.00 92.12 198 ILE A O 1
ATOM 1554 N N . ILE A 1 199 ? -4.328 -13.595 3.576 1.00 88.88 199 ILE A N 1
ATOM 1555 C CA . ILE A 1 199 ? -3.548 -13.221 4.764 1.00 88.88 199 ILE A CA 1
ATOM 1556 C C . ILE A 1 199 ? -4.493 -12.948 5.941 1.00 88.88 199 ILE A C 1
ATOM 1558 O O . ILE A 1 199 ? -4.292 -13.502 7.022 1.00 88.88 199 ILE A O 1
ATOM 1562 N N . ARG A 1 200 ? -5.575 -12.192 5.709 1.00 87.88 200 ARG A N 1
ATOM 1563 C CA . ARG A 1 200 ? -6.605 -11.904 6.719 1.00 87.88 200 ARG A CA 1
ATOM 1564 C C . ARG A 1 200 ? -7.226 -13.152 7.335 1.00 87.88 200 ARG A C 1
ATOM 1566 O O . ARG A 1 200 ? -7.468 -13.172 8.537 1.00 87.88 200 ARG A O 1
ATOM 1573 N N . ASN A 1 201 ? -7.486 -14.171 6.524 1.00 88.62 201 ASN A N 1
ATOM 1574 C CA . ASN A 1 201 ? -8.140 -15.397 6.978 1.00 88.62 201 ASN A CA 1
ATOM 1575 C C . ASN A 1 201 ? -7.157 -16.421 7.569 1.00 88.62 201 ASN A C 1
ATOM 1577 O O . ASN A 1 201 ? -7.576 -17.298 8.319 1.00 88.62 201 ASN A O 1
ATOM 1581 N N . THR A 1 202 ? -5.868 -16.331 7.232 1.00 89.06 202 THR A N 1
ATOM 1582 C CA . THR A 1 202 ? -4.844 -17.301 7.659 1.00 89.06 202 THR A CA 1
ATOM 1583 C C . THR A 1 202 ? -4.222 -16.935 9.007 1.00 89.06 202 THR A C 1
ATOM 1585 O O . THR A 1 202 ? -3.875 -17.823 9.784 1.00 89.06 202 THR A O 1
ATOM 1588 N N . TYR A 1 203 ? -4.069 -15.639 9.300 1.00 86.50 203 TYR A N 1
ATOM 1589 C CA . TYR A 1 203 ? -3.393 -15.168 10.509 1.00 86.50 203 TYR A CA 1
ATOM 1590 C C . TYR A 1 203 ? -4.372 -14.648 11.569 1.00 86.50 203 TYR A C 1
ATOM 1592 O O . TYR A 1 203 ? -5.321 -13.924 11.275 1.00 86.50 203 TYR A O 1
ATOM 1600 N N . GLY A 1 204 ? -4.094 -14.983 12.833 1.00 82.75 204 GLY A N 1
ATOM 1601 C CA . GLY A 1 204 ? -4.754 -14.375 13.990 1.00 82.75 204 GLY A CA 1
ATOM 1602 C C . GLY A 1 204 ? -4.257 -12.951 14.271 1.00 82.75 204 GLY A C 1
ATOM 1603 O O . GLY A 1 204 ? -3.277 -12.492 13.688 1.00 82.75 204 GLY A O 1
ATOM 1604 N N . ARG A 1 205 ? -4.922 -12.245 15.191 1.00 82.69 205 ARG A N 1
ATOM 1605 C CA . ARG A 1 205 ? -4.547 -10.879 15.597 1.00 82.69 205 ARG A CA 1
ATOM 1606 C C . ARG A 1 205 ? -3.207 -10.858 16.342 1.00 82.69 205 ARG A C 1
ATOM 1608 O O . ARG A 1 205 ? -3.032 -11.607 17.302 1.00 82.69 205 ARG A O 1
ATOM 1615 N N . PHE A 1 206 ? -2.297 -9.960 15.958 1.00 84.50 206 PHE A N 1
ATOM 1616 C CA . PHE A 1 206 ? -1.065 -9.715 16.710 1.00 84.50 206 PHE A CA 1
ATOM 1617 C C . PHE A 1 206 ? -1.276 -8.723 17.854 1.00 84.50 206 PHE A C 1
ATOM 1619 O O . PHE A 1 206 ? -2.112 -7.823 17.790 1.00 84.50 206 PHE A O 1
ATOM 1626 N N . ARG A 1 207 ? -0.460 -8.857 18.904 1.00 84.94 207 ARG A N 1
ATOM 1627 C CA . ARG A 1 207 ? -0.330 -7.820 19.933 1.00 84.94 207 ARG A CA 1
ATOM 1628 C C . ARG A 1 207 ? 0.453 -6.627 19.373 1.00 84.94 207 ARG A C 1
ATOM 1630 O O . ARG A 1 207 ? 1.329 -6.812 18.532 1.00 84.94 207 ARG A O 1
ATOM 1637 N N . ILE A 1 208 ? 0.187 -5.431 19.901 1.00 83.94 208 ILE A N 1
ATOM 1638 C CA . ILE A 1 208 ? 0.782 -4.145 19.485 1.00 83.94 208 ILE A CA 1
ATOM 1639 C C . ILE A 1 208 ? 2.291 -4.241 19.229 1.00 83.94 208 ILE A C 1
ATOM 1641 O O . ILE A 1 208 ? 2.747 -3.993 18.119 1.00 83.94 208 ILE A O 1
ATOM 1645 N N . GLU A 1 209 ? 3.065 -4.667 20.228 1.00 85.06 209 GLU A N 1
ATOM 1646 C CA . GLU A 1 209 ? 4.532 -4.736 20.136 1.00 85.06 209 GLU A CA 1
ATOM 1647 C C . GLU A 1 209 ? 5.015 -5.673 19.019 1.00 85.06 209 GLU A C 1
ATOM 1649 O O . GLU A 1 209 ? 5.937 -5.348 18.271 1.00 85.06 209 GLU A O 1
ATOM 1654 N N . GLN A 1 210 ? 4.356 -6.825 18.864 1.00 87.50 210 GLN A N 1
ATOM 1655 C CA . GLN A 1 210 ? 4.689 -7.803 17.828 1.00 87.50 210 GLN A CA 1
ATOM 1656 C C . GLN A 1 210 ? 4.341 -7.270 16.440 1.00 87.50 210 GLN A C 1
ATOM 1658 O O . GLN A 1 210 ? 5.123 -7.432 15.507 1.00 87.50 210 GLN A O 1
ATOM 1663 N N . ALA A 1 211 ? 3.198 -6.599 16.307 1.00 87.31 211 ALA A N 1
ATOM 1664 C CA . ALA A 1 211 ? 2.769 -6.000 15.055 1.00 87.31 211 ALA A CA 1
ATOM 1665 C C . ALA A 1 211 ? 3.722 -4.892 14.592 1.00 87.31 211 ALA A C 1
ATOM 1667 O O . ALA A 1 211 ? 4.113 -4.896 13.426 1.00 87.31 211 ALA A O 1
ATOM 1668 N N . LEU A 1 212 ? 4.166 -4.003 15.492 1.00 88.94 212 LEU A N 1
ATOM 1669 C CA . LEU A 1 212 ? 5.177 -2.994 15.159 1.00 88.94 212 LEU A CA 1
ATOM 1670 C C . LEU A 1 212 ? 6.498 -3.640 14.725 1.00 88.94 212 LEU A C 1
ATOM 1672 O O . LEU A 1 212 ? 7.083 -3.226 13.726 1.00 88.94 212 LEU A O 1
ATOM 1676 N N . TYR A 1 213 ? 6.958 -4.675 15.437 1.00 90.31 213 TYR A N 1
ATOM 1677 C CA . TYR A 1 213 ? 8.188 -5.382 15.076 1.00 90.31 213 TYR A CA 1
ATOM 1678 C C . TYR A 1 213 ? 8.087 -6.052 13.698 1.00 90.31 213 TYR A C 1
ATOM 1680 O O . TYR A 1 213 ? 9.009 -5.955 12.888 1.00 90.31 213 TYR A O 1
ATOM 1688 N N . ILE A 1 214 ? 6.958 -6.703 13.406 1.00 89.88 214 ILE A N 1
ATOM 1689 C CA . ILE A 1 214 ? 6.685 -7.329 12.106 1.00 89.88 214 ILE A CA 1
ATOM 1690 C C . ILE A 1 214 ? 6.636 -6.267 11.008 1.00 89.88 214 ILE A C 1
ATOM 1692 O O . ILE A 1 214 ? 7.244 -6.458 9.960 1.00 89.88 214 ILE A O 1
ATOM 1696 N N . LEU A 1 215 ? 5.970 -5.138 11.240 1.00 89.25 215 LEU A N 1
ATOM 1697 C CA . LEU A 1 215 ? 5.867 -4.071 10.251 1.00 89.25 215 LEU A CA 1
ATOM 1698 C C . LEU A 1 215 ? 7.235 -3.433 9.972 1.00 89.25 215 LEU A C 1
ATOM 1700 O O . LEU A 1 215 ? 7.606 -3.229 8.819 1.00 89.25 215 LEU A O 1
ATOM 1704 N N . LEU A 1 216 ? 8.056 -3.225 10.999 1.00 89.81 216 LEU A N 1
ATOM 1705 C CA . LEU A 1 216 ? 9.428 -2.761 10.813 1.00 89.81 216 LEU A CA 1
ATOM 1706 C C . LEU A 1 216 ? 10.264 -3.788 10.028 1.00 89.81 216 LEU A C 1
ATOM 1708 O O . LEU A 1 216 ? 10.944 -3.430 9.065 1.00 89.81 216 LEU A O 1
ATOM 1712 N N . LYS A 1 217 ? 10.179 -5.072 10.395 1.00 89.75 217 LYS A N 1
ATOM 1713 C CA . LYS A 1 217 ? 10.970 -6.155 9.793 1.00 89.75 217 LYS A CA 1
ATOM 1714 C C . LYS A 1 217 ? 10.570 -6.495 8.358 1.00 89.75 217 LYS A C 1
ATOM 1716 O O . LYS A 1 217 ? 11.448 -6.794 7.556 1.00 89.75 217 LYS A O 1
ATOM 1721 N N . TYR A 1 218 ? 9.277 -6.479 8.043 1.00 88.69 218 TYR A N 1
ATOM 1722 C CA . TYR A 1 218 ? 8.739 -6.956 6.765 1.00 88.69 218 TYR A CA 1
ATOM 1723 C C . TYR A 1 218 ? 8.202 -5.853 5.851 1.00 88.69 218 TYR A C 1
ATOM 1725 O O . TYR A 1 218 ? 7.968 -6.133 4.679 1.00 88.69 218 TYR A O 1
ATOM 1733 N N . ALA A 1 219 ? 8.047 -4.615 6.327 1.00 90.50 219 ALA A N 1
ATOM 1734 C CA . ALA A 1 219 ? 7.721 -3.476 5.468 1.00 90.50 219 ALA A CA 1
ATOM 1735 C C . ALA A 1 219 ? 8.885 -2.482 5.368 1.00 90.50 219 ALA A C 1
ATOM 1737 O O . ALA A 1 219 ? 9.400 -2.236 4.276 1.00 90.50 219 ALA A O 1
ATOM 1738 N N . LEU A 1 220 ? 9.347 -1.928 6.491 1.00 90.88 220 LEU A N 1
ATOM 1739 C CA . LEU A 1 220 ? 10.305 -0.816 6.467 1.00 90.88 220 LEU A CA 1
ATOM 1740 C C . LEU A 1 220 ? 11.716 -1.248 6.041 1.00 90.88 220 LEU A C 1
ATOM 1742 O O . LEU A 1 220 ? 12.279 -0.691 5.105 1.00 90.88 220 LEU A O 1
ATOM 1746 N N . ILE A 1 221 ? 12.281 -2.278 6.672 1.00 92.06 221 ILE A N 1
ATOM 1747 C CA . ILE A 1 221 ? 13.609 -2.794 6.302 1.00 92.06 221 ILE A CA 1
ATOM 1748 C C . ILE A 1 221 ? 13.670 -3.242 4.826 1.00 92.06 221 ILE A C 1
ATOM 1750 O O . ILE A 1 221 ? 14.564 -2.781 4.112 1.00 92.06 221 ILE A O 1
ATOM 1754 N N . PRO A 1 222 ? 12.753 -4.089 4.315 1.00 91.44 222 PRO A N 1
ATOM 1755 C CA . PRO A 1 222 ? 12.829 -4.544 2.928 1.00 91.44 222 PRO A CA 1
ATOM 1756 C C . PRO A 1 222 ? 12.574 -3.427 1.918 1.00 91.44 222 PRO A C 1
ATOM 1758 O O . PRO A 1 222 ? 13.203 -3.444 0.865 1.00 91.44 222 PRO A O 1
ATOM 1761 N N . SER A 1 223 ? 11.722 -2.441 2.224 1.00 90.81 223 SER A N 1
ATOM 1762 C CA . SER A 1 223 ? 11.519 -1.294 1.327 1.00 90.81 223 SER A CA 1
ATOM 1763 C C . SER 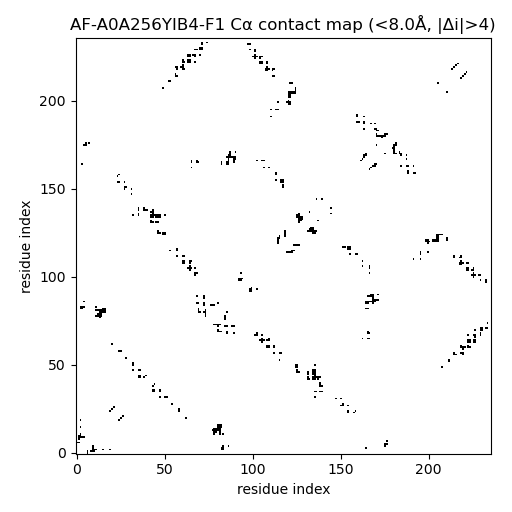A 1 223 ? 12.769 -0.414 1.217 1.00 90.81 223 SER A C 1
ATOM 1765 O O . SER A 1 223 ? 13.124 -0.006 0.115 1.00 90.81 223 SER A O 1
ATOM 1767 N N . ILE A 1 224 ? 13.502 -0.191 2.312 1.00 93.38 224 ILE A N 1
ATOM 1768 C CA . ILE A 1 224 ? 14.780 0.539 2.272 1.00 93.38 224 ILE A CA 1
ATOM 1769 C C . ILE A 1 224 ? 15.837 -0.247 1.489 1.00 93.38 224 ILE A C 1
ATOM 1771 O O . ILE A 1 224 ? 16.525 0.319 0.640 1.00 93.38 224 ILE A O 1
ATOM 1775 N N . ILE A 1 225 ? 15.952 -1.556 1.735 1.00 93.25 225 ILE A N 1
ATOM 1776 C CA . ILE A 1 225 ? 16.881 -2.418 0.990 1.00 93.25 225 ILE A CA 1
ATOM 1777 C C . ILE A 1 225 ? 16.541 -2.405 -0.505 1.00 93.25 225 ILE A C 1
ATOM 1779 O O . ILE A 1 225 ? 17.445 -2.304 -1.332 1.00 93.25 225 ILE A O 1
ATOM 1783 N N . ALA A 1 226 ? 15.255 -2.454 -0.859 1.00 92.00 226 ALA A N 1
ATOM 1784 C CA . ALA A 1 226 ? 14.796 -2.377 -2.242 1.00 92.00 226 ALA A CA 1
ATOM 1785 C C . ALA A 1 226 ? 15.243 -1.074 -2.924 1.00 92.00 226 ALA A C 1
ATOM 1787 O O . ALA A 1 226 ? 15.784 -1.122 -4.029 1.00 92.00 226 ALA A O 1
ATOM 1788 N N . VAL A 1 227 ? 15.108 0.069 -2.241 1.00 92.31 227 VAL A N 1
ATOM 1789 C CA . VAL A 1 227 ? 15.566 1.373 -2.747 1.00 92.31 227 VAL A CA 1
ATOM 1790 C C . VAL A 1 227 ? 17.083 1.398 -2.938 1.00 92.31 227 VAL A C 1
ATOM 1792 O O . VAL A 1 227 ? 17.557 1.836 -3.984 1.00 92.31 227 VAL A O 1
ATOM 1795 N N . ILE A 1 228 ? 17.857 0.901 -1.968 1.00 92.94 228 ILE A N 1
ATOM 1796 C CA . ILE A 1 228 ? 19.326 0.852 -2.068 1.00 92.94 228 ILE A CA 1
ATOM 1797 C C . ILE A 1 228 ? 19.755 -0.011 -3.259 1.00 92.94 228 ILE A C 1
ATOM 1799 O O . ILE A 1 228 ? 20.595 0.405 -4.054 1.00 92.94 228 ILE A O 1
ATOM 1803 N N . LEU A 1 229 ? 19.152 -1.190 -3.422 1.00 90.44 229 LEU A N 1
ATOM 1804 C CA . LEU A 1 229 ? 19.430 -2.077 -4.551 1.00 90.44 229 LEU A CA 1
ATOM 1805 C C . LEU A 1 229 ? 19.056 -1.435 -5.894 1.00 90.44 229 LEU A C 1
ATOM 1807 O O . LEU A 1 229 ? 19.805 -1.568 -6.861 1.00 90.44 229 LEU A O 1
ATOM 1811 N N . ALA A 1 230 ? 17.941 -0.704 -5.958 1.00 88.56 230 ALA A N 1
ATOM 1812 C CA . ALA A 1 230 ? 17.553 0.038 -7.154 1.00 88.56 230 ALA A CA 1
ATOM 1813 C C . ALA A 1 230 ? 18.547 1.158 -7.502 1.00 88.56 230 ALA A C 1
ATOM 1815 O O . ALA A 1 230 ? 18.851 1.353 -8.677 1.00 88.56 230 ALA A O 1
ATOM 1816 N N . LEU A 1 231 ? 19.091 1.863 -6.504 1.00 89.94 231 LEU A N 1
ATOM 1817 C CA . LEU A 1 231 ? 20.130 2.875 -6.720 1.00 89.94 231 LEU A CA 1
ATOM 1818 C C . LEU A 1 231 ? 21.439 2.258 -7.220 1.00 89.94 231 LEU A C 1
ATOM 1820 O O . LEU A 1 231 ? 22.040 2.784 -8.153 1.00 89.94 231 LEU A O 1
ATOM 1824 N N . ILE A 1 232 ? 21.857 1.129 -6.638 1.00 88.88 232 ILE A N 1
ATOM 1825 C CA . ILE A 1 232 ? 23.050 0.397 -7.087 1.00 88.88 232 ILE A CA 1
ATOM 1826 C C . ILE A 1 232 ? 22.889 -0.033 -8.546 1.00 88.88 232 ILE A C 1
ATOM 1828 O O . ILE A 1 232 ? 23.819 0.129 -9.325 1.00 88.88 232 ILE A O 1
ATOM 1832 N N . TYR A 1 233 ? 21.708 -0.524 -8.933 1.00 85.50 233 TYR A N 1
ATOM 1833 C CA . TYR A 1 233 ? 21.436 -0.923 -10.314 1.00 85.50 233 TYR A CA 1
ATOM 1834 C C . TYR A 1 233 ? 21.593 0.228 -11.318 1.00 85.50 233 TYR A C 1
ATOM 1836 O O . TYR A 1 233 ? 22.037 -0.006 -12.431 1.00 85.50 233 TYR A O 1
ATOM 1844 N N . ILE A 1 234 ? 21.243 1.461 -10.945 1.00 83.81 234 ILE A N 1
ATOM 1845 C CA . ILE A 1 234 ? 21.416 2.629 -11.828 1.00 83.81 234 ILE A CA 1
ATOM 1846 C C . ILE A 1 234 ? 22.875 3.063 -11.932 1.00 83.81 234 ILE A C 1
ATOM 1848 O O . ILE A 1 234 ? 23.268 3.645 -12.940 1.00 83.81 234 ILE A O 1
ATOM 1852 N N . ALA A 1 235 ? 23.658 2.844 -10.878 1.00 79.25 235 ALA A N 1
ATOM 1853 C CA . ALA A 1 235 ? 25.061 3.234 -10.844 1.00 79.25 235 ALA A CA 1
ATOM 1854 C C . ALA A 1 235 ? 25.970 2.312 -11.679 1.00 79.25 235 ALA A C 1
ATOM 1856 O O . ALA A 1 235 ? 27.115 2.685 -11.937 1.00 79.25 235 ALA A O 1
ATOM 1857 N N . ILE A 1 236 ? 25.478 1.128 -12.058 1.00 70.12 236 ILE A N 1
ATOM 1858 C CA . ILE A 1 236 ? 26.158 0.135 -12.905 1.00 70.12 236 ILE A CA 1
ATOM 1859 C C . ILE A 1 236 ? 25.776 0.372 -14.368 1.00 70.12 236 ILE A C 1
ATOM 1861 O O . ILE A 1 236 ? 26.703 0.373 -15.208 1.00 70.12 236 ILE A O 1
#